Protein AF-A0A953J9C2-F1 (afdb_monomer_lite)

pLDDT: mean 86.69, std 12.25, range [52.47, 97.75]

Sequence (249 aa):
MQAALAVILLLAASAFLSSFLLGVMDSIADHSIVEREAFLAREAESVENWYEANLVSIDGTEEQVLPSVSNRYGAVVLGSKRVACDGEVQAHKYAIVIPGVDGIGTTLDADTGVLTKGKSDQVREVDGCSIEKRRFAESRQRAHHLVLALENYFKGEMLKEQYGTDKNYFIDSGCGGGGKIACTEDSPADVLIATLGVSQSDREDAYGVVMRFDNFSSNVSTSTPPYSARIGFSTPWGTTVWTQATATF

Structure (mmCIF, N/CA/C/O backbone):
data_AF-A0A953J9C2-F1
#
_entry.id   AF-A0A953J9C2-F1
#
loop_
_atom_site.group_PDB
_atom_site.id
_atom_site.type_symbol
_atom_site.label_atom_id
_atom_site.label_alt_id
_atom_site.label_comp_id
_atom_site.label_asym_id
_atom_site.label_entity_id
_atom_site.label_seq_id
_atom_site.pdbx_PDB_ins_code
_atom_site.Cartn_x
_atom_site.Cartn_y
_atom_site.Cartn_z
_atom_site.occupancy
_atom_site.B_iso_or_equiv
_atom_site.auth_seq_id
_atom_site.auth_comp_id
_atom_site.auth_asym_id
_atom_site.auth_atom_id
_atom_site.pdbx_PDB_model_num
ATOM 1 N N . MET A 1 1 ? 22.650 12.141 -81.706 1.00 55.72 1 MET A N 1
ATOM 2 C CA . MET A 1 1 ? 21.340 12.103 -81.011 1.00 55.72 1 MET A CA 1
ATOM 3 C C . MET A 1 1 ? 21.214 10.908 -80.062 1.00 55.72 1 MET A C 1
ATOM 5 O O . MET A 1 1 ? 21.069 11.150 -78.875 1.00 55.72 1 MET A O 1
ATOM 9 N N . GLN A 1 2 ? 21.345 9.652 -80.523 1.00 55.56 2 GLN A N 1
ATOM 10 C CA . GLN A 1 2 ? 21.165 8.437 -79.691 1.00 55.56 2 GLN A CA 1
ATOM 11 C C . GLN A 1 2 ? 21.912 8.439 -78.338 1.00 55.56 2 GLN A C 1
ATOM 13 O O . GLN A 1 2 ? 21.309 8.104 -77.323 1.00 55.56 2 GLN A O 1
ATOM 18 N N . ALA A 1 3 ? 23.178 8.876 -78.291 1.00 57.09 3 ALA A N 1
ATOM 19 C CA . ALA A 1 3 ? 23.962 8.920 -77.049 1.00 57.09 3 ALA A CA 1
ATOM 20 C C . ALA A 1 3 ? 23.324 9.770 -75.928 1.00 57.09 3 ALA A C 1
ATOM 22 O O . ALA A 1 3 ? 23.395 9.391 -74.763 1.00 57.09 3 ALA A O 1
ATOM 23 N N . ALA A 1 4 ? 22.651 10.879 -76.261 1.00 58.19 4 ALA A N 1
ATOM 24 C CA . ALA A 1 4 ? 21.976 11.714 -75.263 1.00 58.19 4 ALA A CA 1
ATOM 25 C C . ALA A 1 4 ? 20.756 11.003 -74.650 1.00 58.19 4 ALA A C 1
ATOM 27 O O . ALA A 1 4 ? 20.521 11.104 -73.449 1.00 58.19 4 ALA A O 1
ATOM 28 N N . LEU A 1 5 ? 20.020 10.228 -75.457 1.00 60.28 5 LEU A N 1
ATOM 29 C CA . LEU A 1 5 ? 18.862 9.459 -74.996 1.00 60.28 5 LEU A CA 1
ATOM 30 C C . LEU A 1 5 ? 19.274 8.369 -73.990 1.00 60.28 5 LEU A C 1
ATOM 32 O O . LEU A 1 5 ? 18.603 8.178 -72.980 1.00 60.28 5 LEU A O 1
ATOM 36 N N . ALA A 1 6 ? 20.406 7.700 -74.237 1.00 65.12 6 ALA A N 1
ATOM 37 C CA . ALA A 1 6 ? 20.950 6.679 -73.342 1.00 65.12 6 ALA A CA 1
ATOM 38 C C . ALA A 1 6 ? 21.366 7.250 -71.972 1.00 65.12 6 ALA A C 1
ATOM 40 O O . ALA A 1 6 ? 21.073 6.644 -70.944 1.00 65.12 6 ALA A O 1
ATOM 41 N N . VAL A 1 7 ? 21.991 8.435 -71.945 1.00 66.94 7 VAL A N 1
ATOM 42 C CA . VAL A 1 7 ? 22.365 9.117 -70.690 1.00 66.94 7 VAL A CA 1
ATOM 43 C C . VAL A 1 7 ? 21.127 9.554 -69.901 1.00 66.94 7 VAL A C 1
ATOM 45 O O . VAL A 1 7 ? 21.082 9.357 -68.689 1.00 66.94 7 VAL A O 1
ATOM 48 N N . ILE A 1 8 ? 20.095 10.080 -70.570 1.00 69.00 8 ILE A N 1
ATOM 49 C CA . ILE A 1 8 ? 18.831 10.468 -69.919 1.00 69.00 8 ILE A CA 1
ATOM 50 C C . ILE A 1 8 ? 18.126 9.245 -69.309 1.00 69.00 8 ILE A C 1
ATOM 52 O O . ILE A 1 8 ? 17.664 9.318 -68.173 1.00 69.00 8 ILE A O 1
ATOM 56 N N . LEU A 1 9 ? 18.094 8.108 -70.015 1.00 66.19 9 LEU A N 1
ATOM 57 C CA . LEU A 1 9 ? 17.537 6.852 -69.493 1.00 66.19 9 LEU A CA 1
ATOM 58 C C . LEU A 1 9 ? 18.311 6.324 -68.274 1.00 66.19 9 LEU A C 1
ATOM 60 O O . LEU A 1 9 ? 17.688 5.902 -67.303 1.00 66.19 9 LEU A O 1
ATOM 64 N N . LEU A 1 10 ? 19.647 6.392 -68.290 1.00 66.56 10 LEU A N 1
ATOM 65 C CA . LEU A 1 10 ? 20.490 6.011 -67.149 1.00 66.56 10 LEU A CA 1
ATOM 66 C C . LEU A 1 10 ? 20.252 6.896 -65.917 1.00 66.56 10 LEU A C 1
ATOM 68 O O . LEU A 1 10 ? 20.136 6.373 -64.810 1.00 66.56 10 LEU A O 1
ATOM 72 N N . LEU A 1 11 ? 20.136 8.214 -66.104 1.00 66.56 11 LEU A N 1
ATOM 73 C CA . LEU A 1 11 ? 19.843 9.158 -65.019 1.00 66.56 11 LEU A CA 1
ATOM 74 C C . LEU A 1 11 ? 18.423 8.975 -64.459 1.00 66.56 11 LEU A C 1
ATOM 76 O O . LEU A 1 11 ? 18.231 9.002 -63.247 1.00 66.56 11 LEU A O 1
ATOM 80 N N . ALA A 1 12 ? 17.427 8.739 -65.317 1.00 65.56 12 ALA A N 1
ATOM 81 C CA . ALA A 1 12 ? 16.063 8.454 -64.873 1.00 65.56 12 ALA A CA 1
ATOM 82 C C . ALA A 1 12 ? 15.979 7.133 -64.084 1.00 65.56 12 ALA A C 1
ATOM 84 O O . ALA A 1 12 ? 15.322 7.074 -63.045 1.00 65.56 12 ALA A O 1
ATOM 85 N N . ALA A 1 13 ? 16.687 6.091 -64.535 1.00 65.94 13 ALA A N 1
ATOM 86 C CA . ALA A 1 13 ? 16.761 4.813 -63.833 1.00 65.94 13 ALA A CA 1
ATOM 87 C C . ALA A 1 13 ? 17.461 4.935 -62.466 1.00 65.94 13 ALA A C 1
ATOM 89 O O . ALA A 1 13 ? 16.975 4.365 -61.489 1.00 65.94 13 ALA A O 1
ATOM 90 N N . SER A 1 14 ? 18.556 5.700 -62.362 1.00 62.50 14 SER A N 1
ATOM 91 C CA . SER A 1 14 ? 19.256 5.908 -61.085 1.00 62.50 14 SER A CA 1
ATOM 92 C C . SER A 1 14 ? 18.455 6.760 -60.097 1.00 62.50 14 SER A C 1
ATOM 94 O O . SER A 1 14 ? 18.466 6.465 -58.900 1.00 62.50 14 SER A O 1
ATOM 96 N N . ALA A 1 15 ? 17.700 7.754 -60.580 1.00 61.69 15 ALA A N 1
ATOM 97 C CA . ALA A 1 15 ? 16.768 8.523 -59.759 1.00 61.69 15 ALA A CA 1
ATOM 98 C C . ALA A 1 15 ? 15.632 7.636 -59.219 1.00 61.69 15 ALA A C 1
ATOM 100 O O . ALA A 1 15 ? 15.373 7.643 -58.018 1.00 61.69 15 ALA A O 1
ATOM 101 N N . PHE A 1 16 ? 15.015 6.809 -60.074 1.00 64.56 16 PHE A N 1
ATOM 102 C CA . PHE A 1 16 ? 13.954 5.889 -59.653 1.00 64.56 16 PHE A CA 1
ATOM 103 C C . PHE A 1 16 ? 14.454 4.851 -58.637 1.00 64.56 16 PHE A C 1
ATOM 105 O O . PHE A 1 16 ? 13.796 4.643 -57.619 1.00 64.56 16 PHE A O 1
ATOM 112 N N . LEU A 1 17 ? 15.636 4.253 -58.853 1.00 63.56 17 LEU A N 1
ATOM 113 C CA . LEU A 1 17 ? 16.242 3.343 -57.871 1.00 63.56 17 LEU A CA 1
ATOM 114 C C . LEU A 1 17 ? 16.503 4.046 -56.534 1.00 63.56 17 LEU A C 1
ATOM 116 O O . LEU A 1 17 ? 16.195 3.482 -55.490 1.00 63.56 17 LEU A O 1
ATOM 120 N N . SER A 1 18 ? 17.040 5.270 -56.562 1.00 58.91 18 SER A N 1
ATOM 121 C CA . SER A 1 18 ? 17.314 6.056 -55.352 1.00 58.91 18 SER A CA 1
ATOM 122 C C . SER A 1 18 ? 16.036 6.329 -54.555 1.00 58.91 18 SER A C 1
ATOM 124 O O . SER A 1 18 ? 15.988 6.041 -53.363 1.00 58.91 18 SER A O 1
ATOM 126 N N . SER A 1 19 ? 14.979 6.827 -55.205 1.00 58.41 19 SER A N 1
ATOM 127 C CA . SER A 1 19 ? 13.696 7.105 -54.544 1.00 58.41 19 SER A CA 1
ATOM 128 C C . SER A 1 19 ? 12.997 5.840 -54.041 1.00 58.41 19 SER A C 1
ATOM 130 O O . SER A 1 19 ? 12.398 5.869 -52.970 1.00 58.41 19 SER A O 1
ATOM 132 N N . PHE A 1 20 ? 13.090 4.726 -54.775 1.00 63.84 20 PHE A N 1
ATOM 133 C CA . PHE A 1 20 ? 12.529 3.444 -54.345 1.00 63.84 20 PHE A CA 1
ATOM 134 C C . PHE A 1 20 ? 13.276 2.870 -53.133 1.00 63.84 20 PHE A C 1
ATOM 136 O O . PHE A 1 20 ? 12.641 2.445 -52.172 1.00 63.84 20 PHE A O 1
ATOM 143 N N . LEU A 1 21 ? 14.614 2.899 -53.142 1.00 59.41 21 LEU A N 1
ATOM 144 C CA . LEU A 1 21 ? 15.428 2.443 -52.012 1.00 59.41 21 LEU A CA 1
ATOM 145 C C . LEU A 1 21 ? 15.198 3.300 -50.763 1.00 59.41 21 LEU A C 1
ATOM 147 O O . LEU A 1 21 ? 15.031 2.733 -49.689 1.00 59.41 21 LEU A O 1
ATOM 151 N N . LEU A 1 22 ? 15.120 4.629 -50.900 1.00 58.19 22 LEU A N 1
ATOM 152 C CA . LEU A 1 22 ? 14.792 5.527 -49.787 1.00 58.19 22 LEU A CA 1
ATOM 153 C C . LEU A 1 22 ? 13.411 5.205 -49.197 1.00 58.19 22 LEU A C 1
ATOM 155 O O . LEU A 1 22 ? 13.325 4.898 -48.015 1.00 58.19 22 LEU A O 1
ATOM 159 N N . GLY A 1 23 ? 12.356 5.147 -50.019 1.00 53.06 23 GLY A N 1
ATOM 160 C CA . GLY A 1 23 ? 11.003 4.844 -49.531 1.00 53.06 23 GLY A CA 1
ATOM 161 C C . GLY A 1 23 ? 10.858 3.454 -48.893 1.00 53.06 23 GLY A C 1
ATOM 162 O O . GLY A 1 23 ? 10.088 3.284 -47.949 1.00 53.06 23 GLY A O 1
ATOM 163 N N . VAL A 1 24 ? 11.620 2.457 -49.361 1.00 58.06 24 VAL A N 1
ATOM 164 C CA . VAL A 1 24 ? 11.684 1.130 -48.724 1.00 58.06 24 VAL A CA 1
ATOM 165 C C . VAL A 1 24 ? 12.462 1.178 -47.404 1.00 58.06 24 VAL A C 1
ATOM 167 O O . VAL A 1 24 ? 12.044 0.539 -46.442 1.00 58.06 24 VAL A O 1
ATOM 170 N N . MET A 1 25 ? 13.558 1.937 -47.321 1.00 58.53 25 MET A N 1
ATOM 171 C CA . MET A 1 25 ? 14.322 2.095 -46.078 1.00 58.53 25 MET A CA 1
ATOM 172 C C . MET A 1 25 ? 13.533 2.855 -45.006 1.00 58.53 25 MET A C 1
ATOM 174 O O . MET A 1 25 ? 13.498 2.391 -43.868 1.00 58.53 25 MET A O 1
ATOM 178 N N . ASP A 1 26 ? 12.841 3.938 -45.369 1.00 56.25 26 ASP A N 1
ATOM 179 C CA . ASP A 1 26 ? 11.956 4.687 -44.468 1.00 56.25 26 ASP A CA 1
ATOM 180 C C . ASP A 1 26 ? 10.822 3.781 -43.950 1.00 56.25 26 ASP A C 1
ATOM 182 O O . ASP A 1 26 ? 10.616 3.657 -42.743 1.00 56.25 26 ASP A O 1
ATOM 186 N N . SER A 1 27 ? 10.162 3.029 -44.843 1.00 56.22 27 SER A N 1
ATOM 187 C CA . SER A 1 27 ? 9.101 2.082 -44.464 1.00 56.22 27 SER A CA 1
ATOM 188 C C . SER A 1 27 ? 9.579 0.947 -43.546 1.00 56.22 27 SER A C 1
ATOM 190 O O . SER A 1 27 ? 8.781 0.436 -42.757 1.00 56.22 27 SER A O 1
ATOM 192 N N . ILE A 1 28 ? 10.840 0.515 -43.652 1.00 61.47 28 ILE A N 1
ATOM 193 C CA . ILE A 1 28 ? 11.431 -0.496 -42.759 1.00 61.47 28 ILE A CA 1
ATOM 194 C C . ILE A 1 28 ? 11.821 0.136 -41.415 1.00 61.47 28 ILE A C 1
ATOM 196 O O . ILE A 1 28 ? 11.622 -0.489 -40.370 1.00 61.47 28 ILE A O 1
ATOM 200 N N . ALA A 1 29 ? 12.332 1.370 -41.421 1.00 62.38 29 ALA A N 1
ATOM 201 C CA . ALA A 1 29 ? 12.661 2.112 -40.209 1.00 62.38 29 ALA A CA 1
ATOM 202 C C . ALA A 1 29 ? 11.412 2.337 -39.341 1.00 62.38 29 ALA A C 1
ATOM 204 O O . ALA A 1 29 ? 11.406 1.906 -38.185 1.00 62.38 29 ALA A O 1
ATOM 205 N N . ASP A 1 30 ? 10.336 2.887 -39.912 1.00 65.38 30 ASP A N 1
ATOM 206 C CA . ASP A 1 30 ? 9.065 3.127 -39.214 1.00 65.38 30 ASP A CA 1
ATOM 207 C C . ASP A 1 30 ? 8.479 1.834 -38.628 1.00 65.38 30 ASP A C 1
ATOM 209 O O . ASP A 1 30 ? 8.151 1.773 -37.440 1.00 65.38 30 ASP A O 1
ATOM 213 N N . HIS A 1 31 ? 8.422 0.754 -39.418 1.00 71.06 31 HIS A N 1
ATOM 214 C CA . HIS A 1 31 ? 7.918 -0.536 -38.937 1.00 71.06 31 HIS A CA 1
ATOM 215 C C . HIS A 1 31 ? 8.775 -1.092 -37.782 1.00 71.06 31 HIS A C 1
ATOM 217 O O . HIS A 1 31 ? 8.237 -1.677 -36.836 1.00 71.06 31 HIS A O 1
ATOM 223 N N . SER A 1 32 ? 10.096 -0.880 -37.810 1.00 78.69 32 SER A N 1
ATOM 224 C CA . SER A 1 32 ? 10.995 -1.301 -36.727 1.00 78.69 32 SER A CA 1
ATOM 225 C C . SER A 1 32 ? 10.827 -0.482 -35.440 1.00 78.69 32 SER A C 1
ATOM 227 O O . SER A 1 32 ? 11.042 -1.017 -34.353 1.00 78.69 32 SER A O 1
ATOM 229 N N . ILE A 1 33 ? 10.412 0.786 -35.540 1.00 83.56 33 ILE A N 1
ATOM 230 C CA . ILE A 1 33 ? 10.101 1.639 -34.384 1.00 83.56 33 ILE A CA 1
ATOM 231 C C . ILE A 1 33 ? 8.787 1.176 -33.749 1.00 83.56 33 ILE A C 1
ATOM 233 O O . ILE A 1 33 ? 8.769 0.859 -32.559 1.00 83.56 33 ILE A O 1
ATOM 237 N N . VAL A 1 34 ? 7.726 1.028 -34.550 1.00 87.31 34 VAL A N 1
ATOM 238 C CA . VAL A 1 34 ? 6.400 0.585 -34.081 1.00 87.31 34 VAL A CA 1
ATOM 239 C C . VAL A 1 34 ? 6.463 -0.795 -33.412 1.00 87.31 34 VAL A C 1
ATOM 241 O O . VAL A 1 34 ? 5.838 -1.005 -32.373 1.00 87.31 34 VAL A O 1
ATOM 244 N N . GLU A 1 35 ? 7.263 -1.735 -33.933 1.00 92.12 35 GLU A N 1
ATOM 245 C CA . GLU A 1 35 ? 7.468 -3.035 -33.277 1.00 92.12 35 GLU A CA 1
ATOM 246 C C . GLU A 1 35 ? 8.112 -2.931 -31.889 1.00 92.12 35 GLU A C 1
ATOM 248 O O . GLU A 1 35 ? 7.767 -3.708 -30.992 1.00 92.12 35 GLU A O 1
ATOM 253 N N . ARG A 1 36 ? 9.070 -2.014 -31.712 1.00 92.12 36 ARG A N 1
ATOM 254 C CA . ARG A 1 36 ? 9.787 -1.821 -30.445 1.00 92.12 36 ARG A CA 1
ATOM 255 C C . ARG A 1 36 ? 8.936 -1.081 -29.418 1.00 92.12 36 ARG A C 1
ATOM 257 O O . ARG A 1 36 ? 8.953 -1.463 -28.253 1.00 92.12 36 ARG A O 1
ATOM 264 N N . GLU A 1 37 ? 8.139 -0.102 -29.837 1.00 92.75 37 GLU A N 1
ATOM 265 C CA . GLU A 1 37 ? 7.165 0.564 -28.962 1.00 92.75 37 GLU A CA 1
ATOM 266 C C . GLU A 1 37 ? 6.061 -0.403 -28.513 1.00 92.75 37 GLU A C 1
ATOM 268 O O . GLU A 1 37 ? 5.785 -0.518 -27.319 1.00 92.75 37 GLU A O 1
ATOM 273 N N . ALA A 1 38 ? 5.495 -1.186 -29.439 1.00 93.62 38 ALA A N 1
ATOM 274 C CA . ALA A 1 38 ? 4.511 -2.218 -29.110 1.00 93.62 38 ALA A CA 1
ATOM 275 C C . ALA A 1 38 ? 5.095 -3.335 -28.225 1.00 93.62 38 ALA A C 1
ATOM 277 O O . ALA A 1 38 ? 4.364 -3.970 -27.468 1.00 93.62 38 ALA A O 1
ATOM 278 N N . PHE A 1 39 ? 6.401 -3.598 -28.318 1.00 95.56 39 PHE A N 1
ATOM 279 C CA . PHE A 1 39 ? 7.120 -4.471 -27.394 1.00 95.56 39 PHE A CA 1
ATOM 280 C C . PHE A 1 39 ? 7.241 -3.841 -26.002 1.00 95.56 39 PHE A C 1
ATOM 282 O O . PHE A 1 39 ? 6.737 -4.426 -25.047 1.00 95.56 39 PHE A O 1
ATOM 289 N N . LEU A 1 40 ? 7.803 -2.632 -25.895 1.00 96.38 40 LEU A N 1
ATOM 290 C CA . LEU A 1 40 ? 7.957 -1.909 -24.628 1.00 96.38 40 LEU A CA 1
ATOM 291 C C . LEU A 1 40 ? 6.629 -1.744 -23.873 1.00 96.38 40 LEU A C 1
ATOM 293 O O . LEU A 1 40 ? 6.617 -1.835 -22.650 1.00 96.38 40 LEU A O 1
ATOM 297 N N . ALA A 1 41 ? 5.513 -1.554 -24.582 1.00 96.00 41 ALA A N 1
ATOM 298 C CA . ALA A 1 41 ? 4.182 -1.486 -23.981 1.00 96.00 41 ALA A CA 1
ATOM 299 C C . ALA A 1 41 ? 3.749 -2.803 -23.301 1.00 96.00 41 ALA A C 1
ATOM 301 O O . ALA A 1 41 ? 3.214 -2.763 -22.197 1.00 96.00 41 ALA A O 1
ATOM 302 N N . ARG A 1 42 ? 4.010 -3.967 -23.919 1.00 95.94 42 ARG A N 1
ATOM 303 C CA . ARG A 1 42 ? 3.668 -5.282 -23.337 1.00 95.94 42 ARG A CA 1
ATOM 304 C C . ARG A 1 42 ? 4.594 -5.676 -22.193 1.00 95.94 42 ARG A C 1
ATOM 306 O O . ARG A 1 42 ? 4.134 -6.231 -21.202 1.00 95.94 42 ARG A O 1
ATOM 313 N N . GLU A 1 43 ? 5.889 -5.392 -22.314 1.00 96.75 43 GLU A N 1
ATOM 314 C CA . GLU A 1 43 ? 6.819 -5.632 -21.207 1.00 96.75 43 GLU A CA 1
ATOM 315 C C . GLU A 1 43 ? 6.464 -4.719 -20.014 1.00 96.75 43 GLU A C 1
ATOM 317 O O . GLU A 1 43 ? 6.519 -5.168 -18.875 1.00 96.75 43 GLU A O 1
ATOM 322 N N . ALA A 1 44 ? 6.005 -3.481 -20.255 1.00 96.00 44 ALA A N 1
ATOM 323 C CA . ALA A 1 44 ? 5.512 -2.582 -19.206 1.00 96.00 44 ALA A CA 1
ATOM 324 C C . ALA A 1 44 ? 4.252 -3.114 -18.514 1.00 96.00 44 ALA A C 1
ATOM 326 O O . ALA A 1 44 ? 4.231 -3.182 -17.291 1.00 96.00 44 ALA A O 1
ATOM 327 N N . GLU A 1 45 ? 3.257 -3.583 -19.270 1.00 95.25 45 GLU A N 1
ATOM 328 C CA . GLU A 1 45 ? 2.085 -4.277 -18.717 1.00 95.25 45 GLU A CA 1
ATOM 329 C C . GLU A 1 45 ? 2.500 -5.512 -17.888 1.00 95.25 45 GLU A C 1
ATOM 331 O O . GLU A 1 45 ? 1.956 -5.756 -16.812 1.00 95.25 45 GLU A O 1
ATOM 336 N N . SER A 1 46 ? 3.511 -6.270 -18.328 1.00 95.06 46 SER A N 1
ATOM 337 C CA . SER A 1 46 ? 4.051 -7.402 -17.562 1.00 95.06 46 SER A CA 1
ATOM 338 C C . SER A 1 46 ? 4.756 -6.969 -16.267 1.00 95.06 46 SER A C 1
ATOM 340 O O . SER A 1 46 ? 4.644 -7.660 -15.254 1.00 95.06 46 SER A O 1
ATOM 342 N N . VAL A 1 47 ? 5.459 -5.831 -16.274 1.00 95.12 47 VAL A N 1
ATOM 343 C CA . VAL A 1 47 ? 6.091 -5.237 -15.083 1.00 95.12 47 VAL A CA 1
ATOM 344 C C . VAL A 1 47 ? 5.042 -4.689 -14.108 1.00 95.12 47 VAL A C 1
ATOM 346 O O . VAL A 1 47 ? 5.161 -4.929 -12.910 1.00 95.12 47 VAL A O 1
ATOM 349 N N . GLU A 1 48 ? 3.992 -4.024 -14.598 1.00 95.19 48 GLU A N 1
ATOM 350 C CA . GLU A 1 48 ? 2.861 -3.537 -13.792 1.00 95.19 48 GLU A CA 1
ATOM 351 C C . GLU A 1 48 ? 2.136 -4.703 -13.095 1.00 95.19 48 GLU A C 1
ATOM 353 O O . GLU A 1 48 ? 1.953 -4.683 -11.876 1.00 95.19 48 GLU A O 1
ATOM 358 N N . ASN A 1 49 ? 1.813 -5.771 -13.834 1.00 93.62 49 ASN A N 1
ATOM 359 C CA . ASN A 1 49 ? 1.196 -6.979 -13.273 1.00 93.62 49 ASN A CA 1
ATOM 360 C C . ASN A 1 49 ? 2.110 -7.702 -12.265 1.00 93.62 49 ASN A C 1
ATOM 362 O O . ASN A 1 49 ? 1.632 -8.180 -11.234 1.00 93.62 49 ASN A O 1
ATOM 366 N N . TRP A 1 50 ? 3.421 -7.773 -12.526 1.00 94.06 50 TRP A N 1
ATOM 367 C CA . TRP A 1 50 ? 4.381 -8.318 -11.562 1.00 94.06 50 TRP A CA 1
ATOM 368 C C . TRP A 1 50 ? 4.451 -7.462 -10.290 1.00 94.06 50 TRP A C 1
ATOM 370 O O . TRP A 1 50 ? 4.474 -8.018 -9.191 1.00 94.06 50 TRP A O 1
ATOM 380 N N . TYR A 1 51 ? 4.425 -6.133 -10.419 1.00 92.88 51 TYR A N 1
ATOM 381 C CA . TYR A 1 51 ? 4.445 -5.212 -9.283 1.00 92.88 51 TYR A CA 1
ATOM 382 C C . TYR A 1 51 ? 3.214 -5.409 -8.389 1.00 92.88 51 TYR A C 1
ATOM 384 O O . TYR A 1 51 ? 3.362 -5.615 -7.186 1.00 92.88 51 TYR A O 1
ATOM 392 N N . GLU A 1 52 ? 2.009 -5.464 -8.975 1.00 91.19 52 GLU A N 1
ATOM 393 C CA . GLU A 1 52 ? 0.764 -5.742 -8.237 1.00 91.19 52 GLU A CA 1
ATOM 394 C C . GLU A 1 52 ? 0.789 -7.085 -7.494 1.00 91.19 52 GLU A C 1
ATOM 396 O O . GLU A 1 52 ? 0.247 -7.186 -6.393 1.00 91.19 52 GLU A O 1
ATOM 401 N N . ALA A 1 53 ? 1.426 -8.106 -8.071 1.00 89.75 53 ALA A N 1
ATOM 402 C CA . ALA A 1 53 ? 1.526 -9.434 -7.470 1.00 89.75 53 ALA A CA 1
ATOM 403 C C . ALA A 1 53 ? 2.556 -9.529 -6.325 1.00 89.75 53 ALA A C 1
ATOM 405 O O . ALA A 1 53 ? 2.499 -10.481 -5.550 1.00 89.75 53 ALA A O 1
ATOM 406 N N . ASN A 1 54 ? 3.488 -8.572 -6.210 1.00 89.62 54 ASN A N 1
ATOM 407 C CA . ASN A 1 54 ? 4.617 -8.627 -5.271 1.00 89.62 54 ASN A CA 1
ATOM 408 C C . ASN A 1 54 ? 4.685 -7.429 -4.297 1.00 89.62 54 ASN A C 1
ATOM 410 O O . ASN A 1 54 ? 5.658 -7.317 -3.557 1.00 89.62 54 ASN A O 1
ATOM 414 N N . LEU A 1 55 ? 3.665 -6.558 -4.244 1.00 87.00 55 LEU A N 1
ATOM 415 C CA . LEU A 1 55 ? 3.645 -5.296 -3.468 1.00 87.00 55 LEU A CA 1
ATOM 416 C C . LEU A 1 55 ? 4.204 -5.374 -2.034 1.00 87.00 55 LEU A C 1
ATOM 418 O O . LEU A 1 55 ? 4.811 -4.412 -1.570 1.00 87.00 55 LEU A O 1
ATOM 422 N N . VAL A 1 56 ? 3.976 -6.494 -1.339 1.00 82.06 56 VAL A N 1
ATOM 423 C CA . VAL A 1 56 ? 4.372 -6.733 0.064 1.00 82.06 56 VAL A CA 1
ATOM 424 C C . VAL A 1 56 ? 5.764 -7.378 0.188 1.00 82.06 56 VAL A C 1
ATOM 426 O O . VAL A 1 56 ? 6.372 -7.324 1.252 1.00 82.06 56 VAL A O 1
ATOM 429 N N . SER A 1 57 ? 6.282 -7.994 -0.879 1.00 83.44 57 SER A N 1
ATOM 430 C CA . SER A 1 57 ? 7.507 -8.808 -0.867 1.00 83.44 57 SER A CA 1
ATOM 431 C C . SER A 1 57 ? 8.697 -8.209 -1.623 1.00 83.44 57 SER A C 1
ATOM 433 O O . SER A 1 57 ? 9.801 -8.723 -1.468 1.00 83.44 57 SER A O 1
ATOM 435 N N . ILE A 1 58 ? 8.515 -7.139 -2.410 1.00 83.19 58 ILE A N 1
ATOM 436 C CA . ILE A 1 58 ? 9.601 -6.484 -3.175 1.00 83.19 58 ILE A CA 1
ATOM 437 C C . ILE A 1 58 ? 10.731 -5.982 -2.260 1.00 83.19 58 ILE A C 1
ATOM 439 O O . ILE A 1 58 ? 11.902 -6.140 -2.593 1.00 83.19 58 ILE A O 1
ATOM 443 N N . ASP A 1 59 ? 10.392 -5.435 -1.091 1.00 75.25 59 ASP A N 1
ATOM 444 C CA . ASP A 1 59 ? 11.349 -4.937 -0.091 1.00 75.25 59 ASP A CA 1
ATOM 445 C C . ASP A 1 59 ? 11.889 -6.043 0.848 1.00 75.25 59 ASP A C 1
ATOM 447 O O . ASP A 1 59 ? 12.590 -5.757 1.817 1.00 75.25 59 ASP A O 1
ATOM 451 N N . GLY A 1 60 ? 11.540 -7.313 0.605 1.00 63.12 60 GLY A N 1
ATOM 452 C CA . GLY A 1 60 ? 11.807 -8.436 1.514 1.00 63.12 60 GLY A CA 1
ATOM 453 C C . GLY A 1 60 ? 13.221 -9.032 1.458 1.00 63.12 60 GLY A C 1
ATOM 454 O O . GLY A 1 60 ? 13.503 -9.972 2.203 1.00 63.12 60 GLY A O 1
ATOM 455 N N . THR A 1 61 ? 14.099 -8.536 0.582 1.00 57.78 61 THR A N 1
ATOM 456 C CA . THR A 1 61 ? 15.449 -9.077 0.341 1.00 57.78 61 THR A CA 1
ATOM 457 C C . THR A 1 61 ? 16.502 -7.973 0.230 1.00 57.78 61 THR A C 1
ATOM 459 O O . THR A 1 61 ? 16.225 -6.891 -0.278 1.00 57.78 61 THR A O 1
ATOM 462 N N . GLU A 1 62 ? 17.739 -8.252 0.666 1.00 52.47 62 GLU A N 1
ATOM 463 C CA . GLU A 1 62 ? 18.869 -7.308 0.537 1.00 52.47 62 GLU A CA 1
ATOM 464 C C . GLU A 1 62 ? 19.256 -7.034 -0.929 1.00 52.47 62 GLU A C 1
ATOM 466 O O . GLU A 1 62 ? 19.783 -5.969 -1.248 1.00 52.47 62 GLU A O 1
ATOM 471 N N . GLU A 1 63 ? 18.976 -7.983 -1.827 1.00 58.66 63 GLU A N 1
ATOM 472 C CA . GLU A 1 63 ? 19.070 -7.797 -3.273 1.00 58.66 63 GLU A CA 1
ATOM 473 C C . GLU A 1 63 ? 17.722 -7.308 -3.824 1.00 58.66 63 GLU A C 1
ATOM 475 O O . GLU A 1 63 ? 16.669 -7.883 -3.537 1.00 58.66 63 GLU A O 1
ATOM 480 N N . GLN A 1 64 ? 17.757 -6.236 -4.619 1.00 65.88 64 GLN A N 1
ATOM 481 C CA . GLN A 1 64 ? 16.577 -5.623 -5.225 1.00 65.88 64 GLN A CA 1
ATOM 482 C C . GLN A 1 64 ? 15.986 -6.557 -6.288 1.00 65.88 64 GLN A C 1
ATOM 484 O O . GLN A 1 64 ? 16.545 -6.698 -7.377 1.00 65.88 64 GLN A O 1
ATOM 489 N N . VAL A 1 65 ? 14.833 -7.169 -6.004 1.00 74.88 65 VAL A N 1
ATOM 490 C CA . VAL A 1 65 ? 14.159 -8.031 -6.983 1.00 74.88 65 VAL A CA 1
ATOM 491 C C . VAL A 1 65 ? 13.659 -7.176 -8.148 1.00 74.88 65 VAL A C 1
ATOM 493 O O . VAL A 1 65 ? 12.756 -6.352 -7.993 1.00 74.88 65 VAL A O 1
ATOM 496 N N . LEU A 1 66 ? 14.248 -7.373 -9.328 1.00 82.75 66 LEU A N 1
ATOM 497 C CA . LEU A 1 66 ? 13.789 -6.757 -10.569 1.00 82.75 66 LEU A CA 1
ATOM 498 C C . LEU A 1 66 ? 12.851 -7.712 -11.329 1.00 82.75 66 LEU A C 1
ATOM 500 O O . LEU A 1 66 ? 13.115 -8.918 -11.388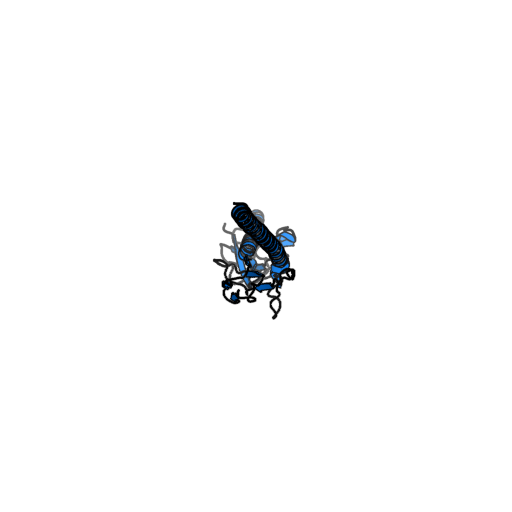 1.00 82.75 66 LEU A O 1
ATOM 504 N N . PRO A 1 67 ? 11.778 -7.198 -11.954 1.00 87.00 67 PRO A N 1
ATOM 505 C CA . PRO A 1 67 ? 10.938 -7.994 -12.837 1.00 87.00 67 PRO A CA 1
ATOM 506 C C . PRO A 1 67 ? 11.737 -8.468 -14.056 1.00 87.00 67 PRO A C 1
ATOM 508 O O . PRO A 1 67 ? 12.532 -7.728 -14.635 1.00 87.00 67 PRO A O 1
ATOM 511 N N . SER A 1 68 ? 11.496 -9.709 -14.476 1.00 87.88 68 SER A N 1
ATOM 512 C CA . SER A 1 68 ? 12.086 -10.249 -15.703 1.00 87.88 68 SER A CA 1
ATOM 513 C C . SER A 1 68 ? 11.330 -9.751 -16.934 1.00 87.88 68 SER A C 1
ATOM 515 O O . SER A 1 68 ? 10.118 -9.934 -17.023 1.00 87.88 68 SER A O 1
ATOM 517 N N . VAL A 1 69 ? 12.059 -9.190 -17.900 1.00 90.38 69 VAL A N 1
ATOM 518 C CA . VAL A 1 69 ? 11.560 -8.852 -19.245 1.00 90.38 69 VAL A CA 1
ATOM 519 C C . VAL A 1 69 ? 12.187 -9.764 -20.295 1.00 90.38 69 VAL A C 1
ATOM 521 O O . VAL A 1 69 ? 13.222 -10.397 -20.072 1.00 90.38 69 VAL A O 1
ATOM 524 N N . SER A 1 70 ? 11.566 -9.836 -21.465 1.00 90.12 70 SER A N 1
ATOM 525 C CA . SER A 1 70 ? 12.106 -10.557 -22.610 1.00 90.12 70 SER A CA 1
ATOM 526 C C . SER A 1 70 ? 13.402 -9.912 -23.117 1.00 90.12 70 SER A C 1
ATOM 528 O O . SER A 1 70 ? 13.429 -8.733 -23.453 1.00 90.12 70 SER A O 1
ATOM 530 N N . ASN A 1 71 ? 14.461 -10.704 -23.311 1.00 88.44 71 ASN A N 1
ATOM 531 C CA . ASN A 1 71 ? 15.732 -10.251 -23.905 1.00 88.44 71 ASN A CA 1
ATOM 532 C C . ASN A 1 71 ? 15.633 -9.955 -25.431 1.00 88.44 71 ASN A C 1
ATOM 534 O O . ASN A 1 71 ? 16.630 -9.938 -26.158 1.00 88.44 71 ASN A O 1
ATOM 538 N N . ARG A 1 72 ? 14.422 -9.749 -25.972 1.00 90.38 72 ARG A N 1
ATOM 539 C CA . ARG A 1 72 ? 14.232 -9.272 -27.349 1.00 90.38 72 ARG A CA 1
ATOM 540 C C . ARG A 1 72 ? 14.767 -7.839 -27.440 1.00 90.38 72 ARG A C 1
ATOM 542 O O . ARG A 1 72 ? 14.574 -7.033 -26.538 1.00 90.38 72 ARG A O 1
ATOM 549 N N . TYR A 1 73 ? 15.476 -7.539 -28.527 1.00 91.69 73 TYR A N 1
ATOM 550 C CA . TYR A 1 73 ? 16.203 -6.274 -28.725 1.00 91.69 73 TYR A CA 1
ATOM 551 C C . TYR A 1 73 ? 17.277 -5.952 -27.662 1.00 91.69 73 TYR A C 1
ATOM 553 O O . TYR A 1 73 ? 17.771 -4.829 -27.647 1.00 91.69 73 TYR A O 1
ATOM 561 N N . GLY A 1 74 ? 17.668 -6.908 -26.806 1.00 92.19 74 GLY A N 1
ATOM 562 C CA . GLY A 1 74 ? 18.623 -6.656 -25.720 1.00 92.19 74 GLY A CA 1
ATOM 563 C C . GLY A 1 74 ? 18.047 -5.816 -24.576 1.00 92.19 74 GLY A C 1
ATOM 564 O O . GLY A 1 74 ? 18.798 -5.089 -23.929 1.00 92.19 74 GLY A O 1
ATOM 565 N N . ALA A 1 75 ? 16.725 -5.848 -24.378 1.00 94.94 75 ALA A N 1
ATOM 566 C CA . ALA A 1 75 ? 16.053 -5.022 -23.383 1.00 94.94 75 ALA A CA 1
ATOM 567 C C . ALA A 1 75 ? 16.452 -5.377 -21.939 1.00 94.94 75 ALA A C 1
ATOM 569 O O . ALA A 1 75 ? 16.619 -6.549 -21.597 1.00 94.94 75 ALA A O 1
ATOM 570 N N . VAL A 1 76 ? 16.548 -4.356 -21.084 1.00 95.00 76 VAL A N 1
ATOM 571 C CA . VAL A 1 76 ? 16.808 -4.494 -19.641 1.00 95.00 76 VAL A CA 1
ATOM 572 C C . VAL A 1 76 ? 15.762 -3.750 -18.814 1.00 95.00 76 VAL A C 1
ATOM 574 O O . VAL A 1 76 ? 15.085 -2.853 -19.321 1.00 95.00 76 VAL A O 1
ATOM 577 N N . VAL A 1 77 ? 15.683 -4.076 -17.523 1.00 95.50 77 VAL A N 1
ATOM 578 C CA . VAL A 1 77 ? 14.972 -3.274 -16.518 1.00 95.50 77 VAL A CA 1
ATOM 579 C C . VAL A 1 77 ? 15.983 -2.543 -15.645 1.00 95.50 77 VAL A C 1
ATOM 581 O O . VAL A 1 77 ? 16.922 -3.148 -15.134 1.00 95.50 77 VAL A O 1
ATOM 584 N N . LEU A 1 78 ? 15.744 -1.253 -15.432 1.00 94.75 78 LEU A N 1
ATOM 585 C CA . LEU A 1 78 ? 16.281 -0.486 -14.312 1.00 94.75 78 LEU A CA 1
ATOM 586 C C . LEU A 1 78 ? 15.156 -0.299 -13.284 1.00 94.75 78 LEU A C 1
ATOM 588 O O . LEU A 1 78 ? 14.000 -0.147 -13.680 1.00 94.75 78 LEU A O 1
ATOM 592 N N . GLY A 1 79 ? 15.465 -0.281 -11.987 1.00 93.50 79 GLY A N 1
ATOM 593 C CA . GLY A 1 79 ? 14.475 -0.062 -10.927 1.00 93.50 79 GLY A CA 1
ATOM 594 C C . GLY A 1 79 ? 15.008 0.826 -9.807 1.00 93.50 79 GLY A C 1
ATOM 595 O O . GLY A 1 79 ? 16.192 0.762 -9.480 1.00 93.50 79 GLY A O 1
ATOM 596 N N . SER A 1 80 ? 14.141 1.620 -9.183 1.00 93.06 80 SER A N 1
ATOM 597 C CA . SER A 1 80 ? 14.463 2.386 -7.974 1.00 93.06 80 SER A CA 1
ATOM 598 C C . SER A 1 80 ? 14.127 1.616 -6.690 1.00 93.06 80 SER A C 1
ATOM 600 O O . SER A 1 80 ? 13.393 0.620 -6.698 1.00 93.06 80 SER A O 1
ATOM 602 N N . LYS A 1 81 ? 14.603 2.127 -5.551 1.00 90.81 81 LYS A N 1
ATOM 603 C CA . LYS A 1 81 ? 13.975 1.899 -4.239 1.00 90.81 81 LYS A CA 1
ATOM 604 C C . LYS A 1 81 ? 12.579 2.542 -4.216 1.00 90.81 81 LYS A C 1
ATOM 606 O O . LYS A 1 81 ? 12.157 3.161 -5.198 1.00 90.81 81 LYS A O 1
ATOM 611 N N . ARG A 1 82 ? 11.864 2.444 -3.095 1.00 90.75 82 ARG A N 1
ATOM 612 C CA . ARG A 1 82 ? 10.641 3.231 -2.904 1.00 90.75 82 ARG A CA 1
ATOM 613 C C . ARG A 1 82 ? 10.950 4.726 -2.900 1.00 90.75 82 ARG A C 1
ATOM 615 O O . ARG A 1 82 ? 11.814 5.186 -2.161 1.00 90.75 82 ARG A O 1
ATOM 622 N N . VAL A 1 83 ? 10.219 5.468 -3.724 1.00 92.81 83 VAL A N 1
ATOM 623 C CA . VAL A 1 83 ? 10.287 6.927 -3.849 1.00 92.81 83 VAL A CA 1
ATOM 624 C C . VAL A 1 83 ? 8.914 7.534 -3.572 1.00 92.81 83 VAL A C 1
ATOM 626 O O . VAL A 1 83 ? 7.883 6.889 -3.775 1.00 92.81 83 VAL A O 1
ATOM 629 N N . ALA A 1 84 ? 8.891 8.772 -3.077 1.00 92.44 84 ALA A N 1
ATOM 630 C CA . ALA A 1 84 ? 7.650 9.445 -2.710 1.00 92.44 84 ALA A CA 1
ATOM 631 C C . ALA A 1 84 ? 6.783 9.758 -3.941 1.00 92.44 84 ALA A C 1
ATOM 633 O O . ALA A 1 84 ? 7.255 10.291 -4.944 1.00 92.44 84 ALA A O 1
ATOM 634 N N . CYS A 1 85 ? 5.491 9.467 -3.829 1.00 87.25 85 CYS A N 1
ATOM 635 C CA . CYS A 1 85 ? 4.518 9.534 -4.914 1.00 87.25 85 CYS A CA 1
ATOM 636 C C . CYS A 1 85 ? 3.646 10.795 -4.886 1.00 87.25 85 CYS A C 1
ATOM 638 O O . CYS A 1 85 ? 2.520 10.745 -5.361 1.00 87.25 85 CYS A O 1
ATOM 640 N N . ASP A 1 86 ? 4.110 11.896 -4.300 1.00 80.44 86 ASP A N 1
ATOM 641 C CA . ASP A 1 86 ? 3.279 12.943 -3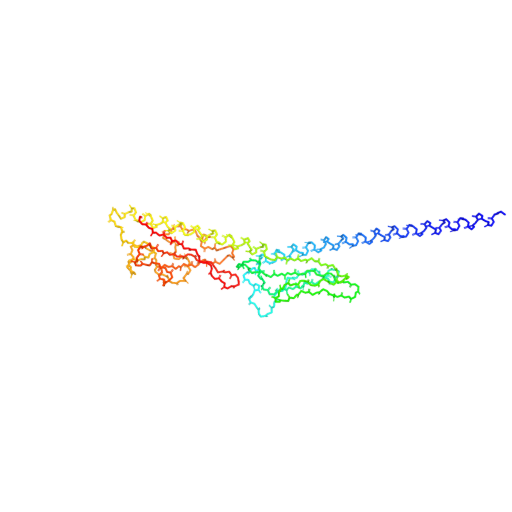.679 1.00 80.44 86 ASP A CA 1
ATOM 642 C C . ASP A 1 86 ? 2.514 12.437 -2.439 1.00 80.44 86 ASP A C 1
ATOM 644 O O . ASP A 1 86 ? 1.748 11.470 -2.490 1.00 80.44 86 ASP A O 1
ATOM 648 N N . GLY A 1 87 ? 2.673 13.142 -1.317 1.00 80.19 87 GLY A N 1
ATOM 649 C CA . GLY A 1 87 ? 2.033 12.794 -0.046 1.00 80.19 87 GLY A CA 1
ATOM 650 C C . GLY A 1 87 ? 2.694 11.608 0.666 1.00 80.19 87 GLY A C 1
ATOM 651 O O . GLY A 1 87 ? 3.909 11.445 0.629 1.00 80.19 87 GLY A O 1
ATOM 652 N N . GLU A 1 88 ? 1.882 10.803 1.351 1.00 84.94 88 GLU A N 1
ATOM 653 C CA . GLU A 1 88 ? 2.323 9.721 2.253 1.00 84.94 88 GLU A CA 1
ATOM 654 C C . GLU A 1 88 ? 2.656 8.399 1.535 1.00 84.94 88 GLU A C 1
ATOM 656 O O . GLU A 1 88 ? 3.129 7.455 2.169 1.00 84.94 88 GLU A O 1
ATOM 661 N N . VAL A 1 89 ? 2.384 8.311 0.229 1.00 93.38 89 VAL A N 1
ATOM 662 C CA . VAL A 1 89 ? 2.511 7.086 -0.575 1.00 93.38 89 VAL A CA 1
ATOM 663 C C . VAL A 1 89 ? 3.926 6.942 -1.138 1.00 93.38 89 VAL A C 1
ATOM 665 O O . VAL A 1 89 ? 4.490 7.921 -1.627 1.00 93.38 89 VAL A O 1
ATOM 668 N N . GLN A 1 90 ? 4.481 5.724 -1.118 1.00 93.81 90 GLN A N 1
ATOM 669 C CA . GLN A 1 90 ? 5.793 5.426 -1.702 1.00 93.81 90 GLN A CA 1
ATOM 670 C C . GLN A 1 90 ? 5.763 4.169 -2.582 1.00 93.81 90 GLN A C 1
ATOM 672 O O . GLN A 1 90 ? 5.308 3.110 -2.146 1.00 93.81 90 GLN A O 1
ATOM 677 N N . ALA A 1 91 ? 6.304 4.267 -3.795 1.00 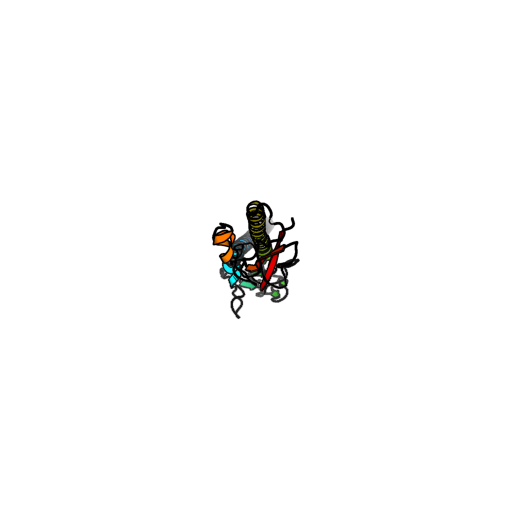94.25 91 ALA A N 1
ATOM 678 C CA . ALA A 1 91 ? 6.329 3.185 -4.780 1.00 94.25 91 ALA A CA 1
ATOM 679 C C . ALA A 1 91 ? 7.713 3.025 -5.403 1.00 94.25 91 ALA A C 1
ATOM 681 O O . ALA A 1 91 ? 8.499 3.971 -5.420 1.00 94.25 91 ALA A O 1
ATOM 682 N N . HIS A 1 92 ? 7.991 1.860 -5.980 1.00 93.88 92 HIS A N 1
ATOM 683 C CA . HIS A 1 92 ? 9.124 1.725 -6.892 1.00 93.88 92 HIS A CA 1
ATOM 684 C C . HIS A 1 92 ? 8.762 2.279 -8.274 1.00 93.88 92 HIS A C 1
ATOM 686 O O . HIS A 1 92 ? 7.615 2.182 -8.726 1.00 93.88 92 HIS A O 1
ATOM 692 N N . LYS A 1 93 ? 9.766 2.813 -8.967 1.00 94.44 93 LYS A N 1
ATOM 693 C CA . LYS A 1 93 ? 9.702 3.124 -10.395 1.00 94.44 93 LYS A CA 1
ATOM 694 C C . LYS A 1 93 ? 10.615 2.178 -11.149 1.00 94.44 93 LYS A C 1
ATOM 696 O O . LYS A 1 93 ? 11.696 1.841 -10.665 1.00 94.44 93 LYS A O 1
ATOM 701 N N . TYR A 1 94 ? 10.193 1.780 -12.341 1.00 95.44 94 TYR A N 1
ATOM 702 C CA . TYR A 1 94 ? 10.985 0.948 -13.238 1.00 95.44 94 TYR A CA 1
ATOM 703 C C . TYR A 1 94 ? 11.082 1.602 -14.610 1.00 95.44 94 TYR A C 1
ATOM 705 O O . TYR A 1 94 ? 10.176 2.312 -15.046 1.00 95.44 94 TYR A O 1
ATOM 713 N N . ALA A 1 95 ? 12.177 1.340 -15.311 1.00 95.81 95 ALA A N 1
ATOM 714 C CA . ALA A 1 95 ? 12.377 1.767 -16.684 1.00 95.81 95 ALA A CA 1
ATOM 715 C C . ALA A 1 95 ? 12.833 0.575 -17.520 1.00 95.81 95 ALA A C 1
ATOM 717 O O . ALA A 1 95 ? 13.876 -0.021 -17.252 1.00 95.81 95 ALA A O 1
ATOM 718 N N . ILE A 1 96 ? 12.044 0.237 -18.536 1.00 97.06 96 ILE A N 1
ATOM 719 C CA . ILE A 1 96 ? 12.375 -0.800 -19.509 1.00 97.06 96 ILE A CA 1
ATOM 720 C C . ILE A 1 96 ? 13.106 -0.114 -20.657 1.00 97.06 96 ILE A C 1
ATOM 722 O O . ILE A 1 96 ? 12.549 0.781 -21.296 1.00 97.06 96 ILE A O 1
ATOM 726 N N . VAL A 1 97 ? 14.356 -0.505 -20.889 1.00 96.94 97 VAL A N 1
ATOM 727 C CA . VAL A 1 97 ? 15.278 0.161 -21.818 1.00 96.94 97 VAL A CA 1
ATOM 728 C C . VAL A 1 97 ? 15.671 -0.808 -22.926 1.00 96.94 97 VAL A C 1
ATOM 730 O O . VAL A 1 97 ? 16.268 -1.846 -22.650 1.00 96.94 97 VAL A O 1
ATOM 733 N N . ILE A 1 98 ? 15.390 -0.450 -24.181 1.00 96.69 98 ILE A N 1
ATOM 734 C CA . ILE A 1 98 ? 16.058 -1.026 -25.354 1.00 96.69 98 ILE A CA 1
ATOM 735 C C . ILE A 1 98 ? 17.313 -0.180 -25.630 1.00 96.69 98 ILE A C 1
ATOM 737 O O . ILE A 1 98 ? 17.164 1.024 -25.880 1.00 96.69 98 ILE A O 1
ATOM 741 N N . PRO A 1 99 ? 18.518 -0.781 -25.630 1.00 95.38 99 PRO A N 1
ATOM 742 C CA . PRO A 1 99 ? 19.762 -0.075 -25.921 1.00 95.38 99 PRO A CA 1
ATOM 743 C C . PRO A 1 99 ? 19.790 0.554 -27.320 1.00 95.38 99 PRO A C 1
ATOM 745 O O . PRO A 1 99 ? 19.323 -0.034 -28.305 1.00 95.38 99 PRO A O 1
ATOM 748 N N . GLY A 1 100 ? 20.410 1.726 -27.416 1.00 90.12 100 GLY A N 1
ATOM 749 C CA . GLY A 1 100 ? 20.840 2.332 -28.667 1.00 90.12 100 GLY A CA 1
ATOM 750 C C . GLY A 1 100 ? 22.031 1.606 -29.303 1.00 90.12 100 GLY A C 1
ATOM 751 O O . GLY A 1 100 ? 22.568 0.628 -28.779 1.00 90.12 100 GLY A O 1
ATOM 752 N N . VAL A 1 101 ? 22.483 2.110 -30.455 1.00 86.06 101 VAL A N 1
ATOM 753 C CA . VAL A 1 101 ? 23.643 1.552 -31.186 1.00 86.06 101 VAL A CA 1
ATOM 754 C C . VAL A 1 101 ? 24.964 1.663 -30.415 1.00 86.06 101 VAL A C 1
ATOM 756 O O . VAL A 1 101 ? 25.892 0.906 -30.685 1.00 86.06 101 VAL A O 1
ATOM 759 N N . ASP A 1 102 ? 25.027 2.577 -29.447 1.00 87.38 102 ASP A N 1
ATOM 760 C CA . ASP A 1 102 ? 26.194 2.864 -28.610 1.00 87.38 102 ASP A CA 1
ATOM 761 C C . ASP A 1 102 ? 26.199 2.052 -27.292 1.00 87.38 102 ASP A C 1
ATOM 763 O O . ASP A 1 102 ? 27.095 2.214 -26.464 1.00 87.38 102 ASP A O 1
ATOM 767 N N . GLY A 1 103 ? 25.198 1.184 -27.086 1.00 89.75 103 GLY A N 1
ATOM 768 C CA . GLY A 1 103 ? 24.893 0.552 -25.800 1.00 89.75 103 GLY A CA 1
ATOM 769 C C . GLY A 1 103 ? 23.872 1.354 -24.984 1.00 89.75 103 GLY A C 1
ATOM 770 O O . GLY A 1 103 ? 23.198 2.234 -25.513 1.00 89.75 103 GLY A O 1
ATOM 771 N N . ILE A 1 104 ? 23.739 1.034 -23.694 1.00 92.56 104 ILE A N 1
ATOM 772 C CA . ILE A 1 104 ? 22.840 1.750 -22.773 1.00 92.56 104 ILE A CA 1
ATOM 773 C C . ILE A 1 104 ? 23.459 3.094 -22.387 1.00 92.56 104 ILE A C 1
ATOM 775 O O . ILE A 1 104 ? 24.528 3.137 -21.779 1.00 92.56 104 ILE A O 1
ATOM 779 N N . GLY A 1 105 ? 22.751 4.182 -22.701 1.00 93.38 105 GLY A N 1
ATOM 780 C CA . GLY A 1 105 ? 23.023 5.520 -22.165 1.00 93.38 105 GLY A CA 1
ATOM 781 C C . GLY A 1 105 ? 22.024 5.963 -21.090 1.00 93.38 105 GLY A C 1
ATOM 782 O O . GLY A 1 105 ? 22.262 6.957 -20.409 1.00 93.38 105 GLY A O 1
ATOM 783 N N . THR A 1 106 ? 20.901 5.256 -20.956 1.00 96.75 106 THR A N 1
ATOM 784 C CA . THR A 1 106 ? 19.832 5.545 -19.998 1.00 96.75 106 THR A CA 1
ATOM 785 C C . THR A 1 106 ? 20.208 5.102 -18.593 1.00 96.75 106 THR A C 1
ATOM 787 O O . THR A 1 106 ? 20.631 3.966 -18.384 1.00 96.75 106 THR A O 1
ATOM 790 N N . THR A 1 107 ? 19.963 5.970 -17.615 1.00 96.81 107 THR A N 1
ATOM 791 C CA . THR A 1 107 ? 20.060 5.647 -16.189 1.00 96.81 107 THR A CA 1
ATOM 792 C C . THR A 1 107 ? 18.753 5.969 -15.474 1.00 96.81 107 THR A C 1
ATOM 794 O O . THR A 1 107 ? 18.029 6.890 -15.853 1.00 96.81 107 THR A O 1
ATOM 797 N N . LEU A 1 108 ? 18.458 5.210 -14.422 1.00 96.00 108 LEU A N 1
ATOM 798 C CA . LEU A 1 108 ? 17.420 5.510 -13.443 1.00 96.00 108 LEU A CA 1
ATOM 799 C C . LEU A 1 108 ? 18.127 5.660 -12.098 1.00 96.00 108 LEU A C 1
ATOM 801 O O . LEU A 1 108 ? 18.819 4.739 -11.667 1.00 96.00 108 LEU A O 1
ATOM 805 N N . ASP A 1 109 ? 18.002 6.823 -11.467 1.00 94.88 109 ASP A N 1
ATOM 806 C CA . ASP A 1 109 ? 18.594 7.051 -10.153 1.00 94.88 109 ASP A CA 1
ATOM 807 C C . ASP A 1 109 ? 17.853 6.228 -9.084 1.00 94.88 109 ASP A C 1
ATOM 809 O O . ASP A 1 109 ? 16.627 6.296 -8.964 1.00 94.88 109 ASP A O 1
ATOM 813 N N . ALA A 1 110 ? 18.594 5.419 -8.324 1.00 90.81 110 ALA A N 1
ATOM 814 C CA . ALA A 1 110 ? 18.005 4.405 -7.453 1.00 90.81 110 ALA A CA 1
ATOM 815 C C . ALA A 1 110 ? 17.339 4.974 -6.186 1.00 90.81 110 ALA A C 1
ATOM 817 O O . ALA A 1 110 ? 16.468 4.311 -5.623 1.00 90.81 110 ALA A O 1
ATOM 818 N N . ASP A 1 111 ? 17.732 6.174 -5.746 1.00 91.12 111 ASP A N 1
ATOM 819 C CA . ASP A 1 111 ? 17.252 6.814 -4.513 1.00 91.12 111 ASP A CA 1
ATOM 820 C C . ASP A 1 111 ? 16.179 7.886 -4.774 1.00 91.12 111 ASP A C 1
ATOM 822 O O . ASP A 1 111 ? 15.341 8.146 -3.913 1.00 91.12 111 ASP A O 1
ATOM 826 N N . THR A 1 112 ? 16.173 8.496 -5.962 1.00 91.88 112 THR A N 1
ATOM 827 C CA . THR A 1 112 ? 15.221 9.553 -6.353 1.00 91.88 112 THR A CA 1
ATOM 828 C C . THR A 1 112 ? 14.224 9.126 -7.430 1.00 91.88 112 THR A C 1
ATOM 830 O O . THR A 1 112 ? 13.211 9.798 -7.620 1.00 91.88 112 THR A O 1
ATOM 833 N N . GLY A 1 113 ? 14.474 8.018 -8.138 1.00 91.56 113 GLY A N 1
ATOM 834 C CA . GLY A 1 113 ? 13.609 7.534 -9.218 1.00 91.56 113 GLY A CA 1
ATOM 835 C C . GLY A 1 113 ? 13.616 8.432 -10.460 1.00 91.56 113 GLY A C 1
ATOM 836 O O . GLY A 1 113 ? 12.689 8.366 -11.266 1.00 91.56 113 GLY A O 1
ATOM 837 N N . VAL A 1 114 ? 14.630 9.292 -10.613 1.00 95.19 114 VAL A N 1
ATOM 838 C CA . VAL A 1 114 ? 14.774 10.193 -11.763 1.00 95.19 114 VAL A CA 1
ATOM 839 C C . VAL A 1 114 ? 15.378 9.438 -12.946 1.00 95.19 114 VAL A C 1
ATOM 841 O O . VAL A 1 114 ? 16.511 8.959 -12.880 1.00 95.19 114 VAL A O 1
ATOM 844 N N . LEU A 1 115 ? 14.633 9.363 -14.051 1.00 96.00 115 LEU A N 1
ATOM 845 C CA . LEU A 1 115 ? 15.123 8.823 -15.316 1.00 96.00 115 LEU A CA 1
ATOM 846 C C . LEU A 1 115 ? 15.949 9.872 -16.076 1.00 96.00 115 LEU A C 1
ATOM 848 O O . LEU A 1 115 ? 15.458 10.955 -16.393 1.00 96.00 115 LEU A O 1
ATOM 852 N N . THR A 1 116 ? 17.171 9.517 -16.468 1.00 97.12 116 THR A N 1
ATOM 853 C CA . THR A 1 116 ? 17.946 10.243 -17.485 1.00 97.12 116 THR A CA 1
ATOM 854 C C . THR A 1 116 ? 18.008 9.393 -18.748 1.00 97.12 116 THR A C 1
ATOM 856 O O . THR A 1 116 ? 18.734 8.404 -18.803 1.00 97.12 116 THR A O 1
ATOM 859 N N . LYS A 1 117 ? 17.230 9.756 -19.774 1.00 95.69 117 LYS A N 1
ATOM 860 C CA . LYS A 1 117 ? 17.139 8.991 -21.026 1.00 95.69 117 LYS A CA 1
ATOM 861 C C . LYS A 1 117 ? 18.386 9.161 -21.910 1.00 95.69 117 LYS A C 1
ATOM 863 O O . LYS A 1 117 ? 18.763 10.279 -22.260 1.00 95.69 117 LYS A O 1
ATOM 868 N N . GLY A 1 118 ? 18.955 8.040 -22.355 1.00 94.75 118 GLY A N 1
ATOM 869 C CA . GLY A 1 118 ? 20.027 7.984 -23.349 1.00 94.75 118 GLY A CA 1
ATOM 870 C C . GLY A 1 118 ? 19.562 8.434 -24.739 1.00 94.75 118 GLY A C 1
ATOM 871 O O . GLY A 1 118 ? 18.446 8.143 -25.169 1.00 94.75 118 GLY A O 1
ATOM 872 N N . LYS A 1 119 ? 20.428 9.153 -25.466 1.00 91.19 119 LYS A N 1
ATOM 873 C CA . LYS A 1 119 ? 20.082 9.837 -26.730 1.00 91.19 119 LYS A CA 1
ATOM 874 C C . LYS A 1 119 ? 19.540 8.902 -27.824 1.00 91.19 119 LYS A C 1
ATOM 876 O O . LYS A 1 119 ? 18.686 9.322 -28.601 1.00 91.19 119 LYS A O 1
ATOM 881 N N . SER A 1 120 ? 20.067 7.683 -27.906 1.00 91.75 120 SER A N 1
ATOM 882 C CA . SER A 1 120 ? 19.733 6.660 -28.908 1.00 91.75 120 SER A CA 1
ATOM 883 C C . SER A 1 120 ? 18.873 5.513 -28.348 1.00 91.75 120 SER A C 1
ATOM 885 O O . SER A 1 120 ? 18.492 4.624 -29.109 1.00 91.75 120 SER A O 1
ATOM 887 N N . ASP A 1 121 ? 18.524 5.549 -27.057 1.00 94.69 121 ASP A N 1
ATOM 888 C CA . ASP A 1 121 ? 17.741 4.506 -26.386 1.00 94.69 121 ASP A CA 1
ATOM 889 C C . ASP A 1 121 ? 16.229 4.679 -26.610 1.00 94.69 121 ASP A C 1
ATOM 891 O O . ASP A 1 121 ? 15.698 5.790 -26.745 1.00 94.69 121 ASP A O 1
ATOM 895 N N . GLN A 1 122 ? 15.495 3.568 -26.554 1.00 95.12 122 GLN A N 1
ATOM 896 C CA . GLN A 1 122 ? 14.038 3.577 -26.418 1.00 95.12 122 GLN A CA 1
ATOM 897 C C . GLN A 1 122 ? 13.671 3.097 -25.017 1.00 95.12 122 GLN A C 1
ATOM 899 O O . GLN A 1 122 ? 14.184 2.086 -24.550 1.00 95.12 122 GLN A O 1
ATOM 904 N N . VAL A 1 123 ? 12.812 3.854 -24.335 1.00 95.62 123 VAL A N 1
ATOM 905 C CA . VAL A 1 123 ? 12.539 3.674 -22.906 1.00 95.62 123 VAL A CA 1
ATOM 906 C C . VAL A 1 123 ? 11.044 3.756 -22.657 1.00 95.62 123 VAL A C 1
ATOM 908 O O . VAL A 1 123 ? 10.379 4.633 -23.213 1.00 95.62 123 VAL A O 1
ATOM 911 N N . ARG A 1 124 ? 10.537 2.876 -21.795 1.00 96.44 124 ARG A N 1
ATOM 912 C CA . ARG A 1 124 ? 9.193 2.952 -21.224 1.00 96.44 124 ARG A CA 1
ATOM 913 C C . ARG A 1 124 ? 9.293 2.911 -19.704 1.00 96.44 124 ARG A C 1
ATOM 915 O O . ARG A 1 124 ? 9.795 1.944 -19.137 1.00 96.44 124 ARG A O 1
ATOM 922 N N . GLU A 1 125 ? 8.818 3.972 -19.066 1.00 94.88 125 GLU A N 1
ATOM 923 C CA . GLU A 1 125 ? 8.665 4.041 -17.614 1.00 94.88 125 GLU A CA 1
ATOM 924 C C . GLU A 1 125 ? 7.424 3.261 -17.163 1.00 94.88 125 GLU A C 1
ATOM 926 O O . GLU A 1 125 ? 6.399 3.244 -17.854 1.00 94.88 125 GLU A O 1
ATOM 931 N N . VAL A 1 126 ? 7.530 2.649 -15.986 1.00 94.44 126 VAL A N 1
ATOM 932 C CA . VAL A 1 126 ? 6.431 2.091 -15.198 1.00 94.44 126 VAL A CA 1
ATOM 933 C C . VAL A 1 126 ? 6.487 2.736 -13.818 1.00 94.44 126 VAL A C 1
ATOM 935 O O . VAL A 1 126 ? 7.471 2.582 -13.092 1.00 94.44 126 VAL A O 1
ATOM 938 N N . ASP A 1 127 ? 5.430 3.465 -13.463 1.00 91.75 127 ASP A N 1
ATOM 939 C CA . ASP A 1 127 ? 5.332 4.181 -12.192 1.00 91.75 127 ASP A CA 1
ATOM 940 C C . ASP A 1 127 ? 4.312 3.506 -11.262 1.00 91.75 127 ASP A C 1
ATOM 942 O O . ASP A 1 127 ? 3.089 3.668 -11.404 1.00 91.75 127 ASP A O 1
ATOM 946 N N . GLY A 1 128 ? 4.830 2.767 -10.273 1.00 93.62 128 GLY A N 1
ATOM 947 C CA . GLY A 1 128 ? 4.029 2.088 -9.257 1.00 93.62 128 GLY A CA 1
ATOM 948 C C . GLY A 1 128 ? 3.182 3.039 -8.405 1.00 93.62 128 GLY A C 1
ATOM 949 O O . GLY A 1 128 ? 2.240 2.592 -7.752 1.00 93.62 128 GLY A O 1
ATOM 950 N N . CYS A 1 129 ? 3.433 4.355 -8.440 1.00 93.25 129 CYS A N 1
ATOM 951 C CA . CYS A 1 129 ? 2.671 5.342 -7.677 1.00 93.25 129 CYS A CA 1
ATOM 952 C C . CYS A 1 129 ? 1.165 5.336 -7.980 1.00 93.25 129 CYS A C 1
ATOM 954 O O . CYS A 1 129 ? 0.370 5.684 -7.108 1.00 93.25 129 CYS A O 1
ATOM 956 N N . SER A 1 130 ? 0.748 4.937 -9.185 1.00 91.19 130 SER A N 1
ATOM 957 C CA . SER A 1 130 ? -0.676 4.787 -9.528 1.00 91.19 130 SER A CA 1
ATOM 958 C C . SER A 1 130 ? -1.330 3.600 -8.799 1.00 91.19 130 SER A C 1
ATOM 960 O O . SER A 1 130 ? -2.431 3.725 -8.254 1.00 91.19 130 SER A O 1
ATOM 962 N N . ILE A 1 131 ? -0.611 2.478 -8.729 1.00 92.00 131 ILE A N 1
ATOM 963 C CA . ILE A 1 131 ? -1.003 1.232 -8.066 1.00 92.00 131 ILE A CA 1
ATOM 964 C C . ILE A 1 131 ? -1.044 1.445 -6.549 1.00 92.00 131 ILE A C 1
ATOM 966 O O . ILE A 1 131 ? -2.076 1.202 -5.923 1.00 92.00 131 ILE A O 1
ATOM 970 N N . GLU A 1 132 ? 0.026 1.984 -5.960 1.00 94.62 132 GLU A N 1
ATOM 971 C CA . GLU A 1 132 ? 0.109 2.226 -4.514 1.00 94.62 132 GLU A CA 1
ATOM 972 C C . GLU A 1 132 ? -0.938 3.246 -4.041 1.00 94.62 132 GLU A C 1
ATOM 974 O O . GLU A 1 132 ? -1.592 3.025 -3.023 1.00 94.62 132 GLU A O 1
ATOM 979 N N . LYS A 1 133 ? -1.195 4.328 -4.800 1.00 94.44 133 LYS A N 1
ATOM 980 C CA . LYS A 1 133 ? -2.277 5.283 -4.476 1.00 94.44 133 LYS A CA 1
ATOM 981 C C . LYS A 1 133 ? -3.650 4.601 -4.452 1.00 94.44 133 LYS A C 1
ATOM 983 O O . LYS A 1 133 ? -4.453 4.896 -3.565 1.00 94.44 133 LYS A O 1
ATOM 988 N N . ARG A 1 134 ? -3.920 3.678 -5.388 1.00 93.75 134 ARG A N 1
ATOM 989 C CA . ARG A 1 134 ? -5.167 2.894 -5.430 1.00 93.75 134 ARG A CA 1
ATOM 990 C C . ARG A 1 134 ? -5.289 1.974 -4.214 1.00 93.75 134 ARG A C 1
ATOM 992 O O . ARG A 1 134 ? -6.316 2.009 -3.539 1.00 93.75 134 ARG A O 1
ATOM 999 N N . ARG A 1 135 ? -4.239 1.209 -3.904 1.00 94.44 135 ARG A N 1
ATOM 1000 C CA . ARG A 1 135 ? -4.203 0.274 -2.766 1.00 94.44 135 ARG A CA 1
ATOM 1001 C C . ARG A 1 135 ? -4.320 1.010 -1.429 1.00 94.44 135 ARG A C 1
ATOM 1003 O O . ARG A 1 135 ? -5.177 0.670 -0.624 1.00 94.44 135 ARG A O 1
ATOM 1010 N N . PHE A 1 136 ? -3.566 2.088 -1.227 1.00 95.38 136 PHE A N 1
ATOM 1011 C CA . PHE A 1 136 ? -3.640 2.932 -0.030 1.00 95.38 136 PHE A CA 1
ATOM 1012 C C . PHE A 1 136 ? -5.043 3.517 0.201 1.00 95.38 136 PHE A C 1
ATOM 1014 O O . PHE A 1 136 ? -5.551 3.499 1.325 1.00 95.38 136 PHE A O 1
ATOM 1021 N N . ALA A 1 137 ? -5.696 4.017 -0.855 1.00 95.62 137 ALA A N 1
ATOM 1022 C CA . ALA A 1 137 ? -7.057 4.542 -0.764 1.00 95.62 137 ALA A CA 1
ATOM 1023 C C . ALA A 1 137 ? -8.077 3.451 -0.391 1.00 95.62 137 ALA A C 1
ATOM 1025 O O . ALA A 1 137 ? -8.945 3.690 0.451 1.00 95.62 137 ALA A O 1
ATOM 1026 N N . GLU A 1 138 ? -7.942 2.256 -0.970 1.00 95.88 138 GLU A N 1
ATOM 1027 C CA . GLU A 1 138 ? -8.784 1.097 -0.671 1.00 95.88 138 GLU A CA 1
ATOM 1028 C C . GLU A 1 138 ? -8.568 0.588 0.768 1.00 95.88 138 GLU A C 1
ATOM 1030 O O . GLU A 1 138 ? -9.542 0.431 1.504 1.00 95.88 138 GLU A O 1
ATOM 1035 N N . SER A 1 139 ? -7.319 0.429 1.227 1.00 96.31 139 SER A N 1
ATOM 1036 C CA . SER A 1 139 ? -6.993 0.070 2.619 1.00 96.31 139 SER A CA 1
ATOM 1037 C C . SER A 1 139 ? -7.603 1.053 3.621 1.00 96.31 139 SER A C 1
ATOM 1039 O O . SER A 1 139 ? -8.222 0.639 4.601 1.00 96.31 139 SER A O 1
ATOM 1041 N N . ARG A 1 140 ? -7.520 2.363 3.345 1.00 96.06 140 ARG A N 1
ATOM 1042 C CA . ARG A 1 140 ? -8.140 3.397 4.186 1.00 96.06 140 ARG A CA 1
ATOM 1043 C C . ARG A 1 140 ? -9.670 3.314 4.189 1.00 96.06 140 ARG A C 1
ATOM 1045 O O . ARG A 1 140 ? -10.282 3.557 5.226 1.00 96.06 140 ARG A O 1
ATOM 1052 N N . GLN A 1 141 ? -10.297 2.944 3.070 1.00 96.31 141 GLN A N 1
ATOM 1053 C CA . GLN A 1 141 ? -11.742 2.701 3.029 1.00 96.31 141 GLN A CA 1
ATOM 1054 C C . GLN A 1 141 ? -12.135 1.472 3.866 1.00 96.31 141 GLN A C 1
ATOM 1056 O O . GLN A 1 141 ? -13.083 1.557 4.647 1.00 96.31 141 GLN A O 1
ATOM 1061 N N . ARG A 1 142 ? -11.396 0.358 3.766 1.00 95.69 142 ARG A N 1
ATOM 1062 C CA . ARG A 1 142 ? -11.641 -0.851 4.577 1.00 95.69 142 ARG A CA 1
ATOM 1063 C C . ARG A 1 142 ? -11.478 -0.571 6.077 1.00 95.69 142 ARG A C 1
ATOM 1065 O O . ARG A 1 142 ? -12.365 -0.910 6.860 1.00 95.69 142 ARG A O 1
ATOM 1072 N N . ALA A 1 143 ? -10.424 0.149 6.467 1.00 96.56 143 ALA A N 1
ATOM 1073 C CA . ALA A 1 143 ? -10.221 0.593 7.848 1.00 96.56 143 ALA A CA 1
ATOM 1074 C C . ALA A 1 143 ? -11.380 1.474 8.357 1.00 96.56 143 ALA A C 1
ATOM 1076 O O . ALA A 1 143 ? -11.847 1.304 9.484 1.00 96.56 143 ALA A O 1
ATOM 1077 N N . HIS A 1 144 ? -11.901 2.372 7.512 1.00 95.88 144 HIS A N 1
ATOM 1078 C CA . HIS A 1 144 ? -13.071 3.185 7.844 1.00 95.88 144 HIS A CA 1
ATOM 1079 C C . HIS A 1 144 ? -14.360 2.352 7.983 1.00 95.88 144 HIS A C 1
ATOM 1081 O O . HIS A 1 144 ? -15.154 2.616 8.884 1.00 95.88 144 HIS A O 1
ATOM 1087 N N . HIS A 1 145 ? -14.563 1.312 7.165 1.00 93.75 145 HIS A N 1
ATOM 1088 C CA . HIS A 1 145 ? -15.704 0.399 7.322 1.00 93.75 145 HIS A CA 1
ATOM 1089 C C . HIS A 1 145 ? -15.672 -0.337 8.678 1.00 93.75 145 HIS A C 1
ATOM 1091 O O . HIS A 1 145 ? -16.705 -0.411 9.346 1.00 93.75 145 HIS A O 1
ATOM 1097 N N . LEU A 1 146 ? -14.503 -0.811 9.134 1.00 94.69 146 LEU A N 1
ATOM 1098 C CA . LEU A 1 146 ? -14.360 -1.400 10.476 1.00 94.69 146 LEU A CA 1
ATOM 1099 C C . LEU A 1 146 ? -14.588 -0.378 11.601 1.00 94.69 146 LEU A C 1
ATOM 1101 O O . LEU A 1 146 ? -15.207 -0.708 12.611 1.00 94.69 146 LEU A O 1
ATOM 1105 N N . VAL A 1 147 ? -14.152 0.872 11.420 1.00 95.50 147 VAL A N 1
ATOM 1106 C CA . VAL A 1 147 ? -14.459 1.978 12.344 1.00 95.50 147 VAL A CA 1
ATOM 1107 C C . VAL A 1 147 ? -15.970 2.213 12.460 1.00 95.50 147 VAL A C 1
ATOM 1109 O O . VAL A 1 147 ? -16.491 2.291 13.571 1.00 95.50 147 VAL A O 1
ATOM 1112 N N . LEU A 1 148 ? -16.704 2.235 11.343 1.00 93.88 148 LEU A N 1
ATOM 1113 C CA . LEU A 1 148 ? -18.167 2.349 11.365 1.00 93.88 148 LEU A CA 1
ATOM 1114 C C . LEU A 1 148 ? -18.834 1.128 12.024 1.00 93.88 148 LEU A C 1
ATOM 1116 O O . LEU A 1 148 ? -19.820 1.288 12.745 1.00 93.88 148 LEU A O 1
ATOM 1120 N N . ALA A 1 149 ? -18.297 -0.082 11.832 1.00 93.50 149 ALA A N 1
ATOM 1121 C CA . ALA A 1 149 ? -18.778 -1.285 12.514 1.00 93.50 149 ALA A CA 1
ATOM 1122 C C . ALA A 1 149 ? -18.572 -1.208 14.040 1.00 93.50 149 ALA A C 1
ATOM 1124 O O . ALA A 1 149 ? -19.502 -1.500 14.793 1.00 93.50 149 ALA A O 1
ATOM 1125 N N . LEU A 1 150 ? -17.402 -0.742 14.497 1.00 95.00 150 LEU A N 1
ATOM 1126 C CA . LEU A 1 150 ? -17.105 -0.484 15.911 1.00 95.00 150 LEU A CA 1
ATOM 1127 C C . LEU A 1 150 ? -18.078 0.532 16.521 1.00 95.00 150 LEU A C 1
ATOM 1129 O O . LEU A 1 150 ? -18.660 0.270 17.573 1.00 95.00 150 LEU A O 1
ATOM 1133 N N . GLU A 1 151 ? -18.290 1.678 15.869 1.00 94.56 151 GLU A N 1
ATOM 1134 C CA . GLU A 1 151 ? -19.209 2.701 16.376 1.00 94.56 151 GLU A CA 1
ATOM 1135 C C . GLU A 1 151 ? -20.667 2.224 16.411 1.00 94.56 151 GLU A C 1
ATOM 1137 O O . GLU A 1 151 ? -21.401 2.551 17.343 1.00 94.56 151 GLU A O 1
ATOM 1142 N N . ASN A 1 152 ? -21.101 1.445 15.418 1.00 92.56 152 ASN A N 1
ATOM 1143 C CA . ASN A 1 152 ? -22.443 0.863 15.395 1.00 92.56 152 ASN A CA 1
ATOM 1144 C C . ASN A 1 152 ? -22.624 -0.205 16.482 1.00 92.56 152 ASN A C 1
ATOM 1146 O O . ASN A 1 152 ? -23.687 -0.265 17.100 1.00 92.56 152 ASN A O 1
ATOM 1150 N N . TYR A 1 153 ? -21.590 -0.996 16.777 1.00 92.81 153 TYR A N 1
ATOM 1151 C CA . TYR A 1 153 ? -21.582 -1.907 17.921 1.00 92.81 153 TYR A CA 1
ATOM 1152 C C . TYR A 1 153 ? -21.638 -1.143 19.258 1.00 92.81 153 TYR A C 1
ATOM 1154 O O . TYR A 1 153 ? -22.467 -1.487 20.098 1.00 92.81 153 TYR A O 1
ATOM 1162 N N . PHE A 1 154 ? -20.870 -0.056 19.431 1.00 93.00 154 PHE A N 1
ATOM 1163 C CA . PHE A 1 154 ? -20.942 0.794 20.631 1.00 93.00 154 PHE A CA 1
ATOM 1164 C C . PHE A 1 154 ? -22.365 1.333 20.843 1.00 93.00 154 PHE A C 1
ATOM 1166 O O . PHE A 1 154 ? -22.949 1.156 21.912 1.00 93.00 154 PHE A O 1
ATOM 1173 N N . LYS A 1 155 ? -22.955 1.935 19.799 1.00 91.25 155 LYS A N 1
ATOM 1174 C CA . LYS A 1 155 ? -24.344 2.433 19.803 1.00 91.25 155 LYS A CA 1
ATOM 1175 C C . LYS A 1 155 ? -25.335 1.294 20.107 1.00 91.25 155 LYS A C 1
ATOM 1177 O O . LYS A 1 155 ? -26.298 1.490 20.844 1.00 91.25 155 LYS A O 1
ATOM 1182 N N . GLY A 1 156 ? -25.074 0.092 19.592 1.00 90.75 156 GLY A N 1
ATOM 1183 C CA . GLY A 1 156 ? -25.878 -1.110 19.810 1.00 90.75 156 GLY A CA 1
ATOM 1184 C C . GLY A 1 156 ? -25.837 -1.667 21.238 1.00 90.75 156 GLY A C 1
ATOM 1185 O O . GLY A 1 156 ? -26.871 -2.121 21.719 1.00 90.75 156 GLY A O 1
ATOM 1186 N N . GLU A 1 157 ? -24.695 -1.634 21.930 1.00 90.50 157 GLU A N 1
ATOM 1187 C CA . GLU A 1 157 ? -24.612 -2.014 23.351 1.00 90.50 157 GLU A CA 1
ATOM 1188 C C . GLU A 1 157 ? -25.210 -0.924 24.256 1.00 90.50 157 GLU A C 1
ATOM 1190 O O . GLU A 1 157 ? -25.993 -1.239 25.152 1.00 90.50 157 GLU A O 1
ATOM 1195 N N . MET A 1 158 ? -24.955 0.356 23.957 1.00 88.38 158 MET A N 1
ATOM 1196 C CA . MET A 1 158 ? -25.539 1.496 24.678 1.00 88.38 158 MET A CA 1
ATOM 1197 C C . MET A 1 158 ? -27.078 1.488 24.651 1.00 88.38 158 MET A C 1
ATOM 1199 O O . MET A 1 158 ? -27.713 1.793 25.653 1.00 88.38 158 MET A O 1
ATOM 1203 N N . LEU A 1 159 ? -27.698 1.075 23.537 1.00 87.38 159 LEU A N 1
ATOM 1204 C CA . LEU A 1 159 ? -29.157 0.917 23.435 1.00 87.38 159 LEU A CA 1
ATOM 1205 C C . LEU A 1 159 ? -29.717 -0.305 24.195 1.00 87.38 159 LEU A C 1
ATOM 1207 O O . LEU A 1 159 ? -30.927 -0.377 24.410 1.00 87.38 159 LEU A O 1
ATOM 1211 N N . LYS A 1 160 ? -28.874 -1.269 24.594 1.00 86.38 160 LYS A N 1
ATOM 1212 C CA . LYS A 1 160 ? -29.275 -2.432 25.413 1.00 86.38 160 LYS A CA 1
ATOM 1213 C C . LYS A 1 160 ? -29.198 -2.112 26.905 1.00 86.38 160 LYS A C 1
ATOM 1215 O O . LYS A 1 160 ? -30.071 -2.529 27.664 1.00 86.38 160 LYS A O 1
ATOM 1220 N N . GLU A 1 161 ? -28.192 -1.348 27.329 1.00 79.62 161 GLU A N 1
ATOM 12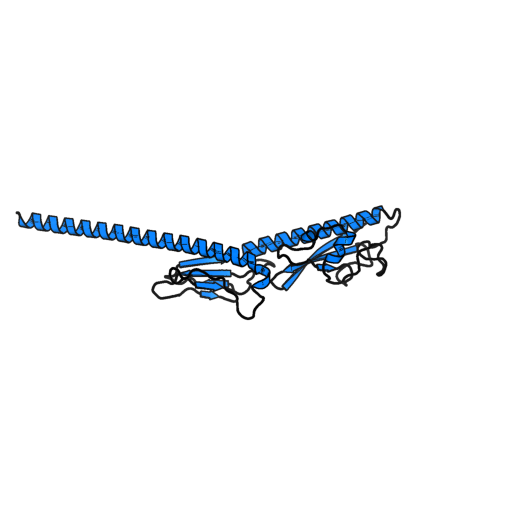21 C CA . GLU A 1 161 ? -28.104 -0.816 28.691 1.00 79.62 161 GLU A CA 1
ATOM 1222 C C . GLU A 1 161 ? -29.036 0.392 28.879 1.00 79.62 161 GLU A C 1
ATOM 1224 O O . GLU A 1 161 ? -28.606 1.541 28.833 1.00 79.62 161 GLU A O 1
ATOM 1229 N N . GLN A 1 162 ? -30.321 0.118 29.142 1.00 59.47 162 GLN A N 1
ATOM 1230 C CA . GLN A 1 162 ? -31.425 1.098 29.180 1.00 59.47 162 GLN A CA 1
ATOM 1231 C C . GLN A 1 162 ? -31.179 2.423 29.937 1.00 59.47 162 GLN A C 1
ATOM 1233 O O . GLN A 1 162 ? -31.895 3.383 29.664 1.00 59.47 162 GLN A O 1
ATOM 1238 N N . TYR A 1 163 ? -30.218 2.489 30.868 1.00 53.03 163 TYR A N 1
ATOM 1239 C CA . TYR A 1 163 ? -29.874 3.694 31.641 1.00 53.03 163 TYR A CA 1
ATOM 1240 C C . TYR A 1 163 ? -28.353 3.864 31.892 1.00 53.03 163 TYR A C 1
ATOM 1242 O O . TYR A 1 163 ? -27.962 4.481 32.880 1.00 53.03 163 TYR A O 1
ATOM 1250 N N . GLY A 1 164 ? -27.483 3.293 31.044 1.00 57.16 164 GLY A N 1
ATOM 1251 C CA . GLY A 1 164 ? -26.023 3.253 31.251 1.00 57.16 164 GLY A CA 1
ATOM 1252 C C . GLY A 1 164 ? -25.217 4.229 30.382 1.00 57.16 164 GLY A C 1
ATOM 1253 O O . GLY A 1 164 ? -24.609 3.805 29.399 1.00 57.16 164 GLY A O 1
ATOM 1254 N N . THR A 1 165 ? -25.173 5.516 30.752 1.00 63.12 165 THR A N 1
ATOM 1255 C CA . THR A 1 165 ? -24.553 6.601 29.955 1.00 63.12 165 THR A CA 1
ATOM 1256 C C . THR A 1 165 ? -23.064 6.862 30.202 1.00 63.12 165 THR A C 1
ATOM 1258 O O . THR A 1 165 ? -22.542 7.795 29.621 1.00 63.12 165 THR A O 1
ATOM 1261 N N . ASP A 1 166 ? -22.362 6.084 31.031 1.00 75.88 166 ASP A N 1
ATOM 1262 C CA . ASP A 1 166 ? -20.959 6.357 31.416 1.00 75.88 166 ASP A CA 1
ATOM 1263 C C . ASP A 1 166 ? -20.054 5.117 31.264 1.00 75.88 166 ASP A C 1
ATOM 1265 O O . ASP A 1 166 ? -19.213 4.816 32.112 1.00 75.88 166 ASP A O 1
ATOM 1269 N N . LYS A 1 167 ? -20.267 4.338 30.195 1.00 88.19 167 LYS A N 1
ATOM 1270 C CA . LYS A 1 167 ? -19.523 3.099 29.911 1.00 88.19 167 LYS A CA 1
ATOM 1271 C C . LYS A 1 167 ? -18.837 3.134 28.555 1.00 88.19 167 LYS A C 1
ATOM 1273 O O . LYS A 1 167 ? -19.452 3.452 27.540 1.00 88.19 167 LYS A O 1
ATOM 1278 N N . ASN A 1 168 ? -17.578 2.704 28.532 1.00 91.69 168 ASN A N 1
ATOM 1279 C CA . ASN A 1 168 ? -16.850 2.476 27.294 1.00 91.69 168 ASN A CA 1
ATOM 1280 C C . ASN A 1 168 ? -17.128 1.063 26.757 1.00 91.69 168 ASN A C 1
ATOM 1282 O O . ASN A 1 168 ? -16.587 0.083 27.271 1.00 91.69 168 ASN A O 1
ATOM 1286 N N . TYR A 1 169 ? -17.950 0.945 25.714 1.00 93.56 169 TYR A N 1
ATOM 1287 C CA . TYR A 1 169 ? -18.235 -0.345 25.079 1.00 93.56 169 TYR A CA 1
ATOM 1288 C C . TYR A 1 169 ? -17.133 -0.822 24.112 1.00 93.56 169 TYR A C 1
ATOM 1290 O O . TYR A 1 169 ? -17.174 -1.981 23.701 1.00 93.56 169 TYR A O 1
ATOM 1298 N N . PHE A 1 170 ? -16.126 0.002 23.777 1.00 94.56 170 PHE A N 1
ATOM 1299 C CA . PHE A 1 170 ? -14.991 -0.421 22.938 1.00 94.56 170 PHE A CA 1
ATOM 1300 C C . PHE A 1 170 ? -13.996 -1.348 23.658 1.00 94.56 170 PHE A C 1
ATOM 1302 O O . PHE A 1 170 ? -13.186 -1.979 22.982 1.00 94.56 170 PHE A O 1
ATOM 1309 N N . ILE A 1 171 ? -14.051 -1.445 24.991 1.00 93.00 171 ILE A N 1
ATOM 1310 C CA . ILE A 1 171 ? -13.197 -2.304 25.831 1.00 93.00 171 ILE A CA 1
ATOM 1311 C C . ILE A 1 171 ? -14.031 -3.213 26.736 1.00 93.00 171 ILE A C 1
ATOM 1313 O O . ILE A 1 171 ? -15.161 -2.884 27.101 1.00 93.00 171 ILE A O 1
ATOM 1317 N N . ASP A 1 172 ? -13.455 -4.352 27.114 1.00 92.19 172 ASP A N 1
ATOM 1318 C CA . ASP A 1 172 ? -14.058 -5.301 28.045 1.00 92.19 172 ASP A CA 1
ATOM 1319 C C . ASP A 1 172 ? -14.119 -4.772 29.491 1.00 92.19 172 ASP A C 1
ATOM 1321 O O . ASP A 1 172 ? -13.275 -3.994 29.953 1.00 92.19 172 ASP A O 1
ATOM 1325 N N . SER A 1 173 ? -15.114 -5.264 30.229 1.00 88.38 173 SER A N 1
ATOM 1326 C CA . SER A 1 173 ? -15.269 -5.111 31.679 1.00 88.38 173 SER A CA 1
ATOM 1327 C C . SER A 1 173 ? -13.988 -5.327 32.503 1.00 88.38 173 SER A C 1
ATOM 1329 O O . SER A 1 173 ? -13.742 -4.579 33.450 1.00 88.38 173 SER A O 1
ATOM 1331 N N . GLY A 1 174 ? -13.132 -6.284 32.123 1.00 86.50 174 GLY A N 1
ATOM 1332 C CA . GLY A 1 174 ? -11.870 -6.593 32.805 1.00 86.50 174 GLY A CA 1
ATOM 1333 C C . GLY A 1 174 ? -10.849 -5.450 32.814 1.00 86.50 174 GLY A C 1
ATOM 1334 O O . GLY A 1 174 ? -9.910 -5.484 33.606 1.00 86.50 174 GLY A O 1
ATOM 1335 N N . CYS A 1 175 ? -11.052 -4.424 31.983 1.00 89.12 175 CYS A N 1
ATOM 1336 C CA . CYS A 1 175 ? -10.190 -3.246 31.869 1.00 89.12 175 CYS A CA 1
ATOM 1337 C C . CYS A 1 175 ? -10.919 -1.938 32.226 1.00 89.12 175 CYS A C 1
ATOM 1339 O O . CYS A 1 175 ? -10.476 -0.857 31.844 1.00 89.12 175 CYS A O 1
ATOM 1341 N N . GLY A 1 176 ? -12.051 -2.029 32.937 1.00 86.69 176 GLY A N 1
ATOM 1342 C CA . GLY A 1 176 ? -12.900 -0.883 33.285 1.00 86.69 176 GLY A CA 1
ATOM 1343 C C . GLY A 1 176 ? -13.925 -0.498 32.213 1.00 86.69 176 GLY A C 1
ATOM 1344 O O . GLY A 1 176 ? -14.539 0.562 32.314 1.00 86.69 176 GLY A O 1
ATOM 1345 N N . GLY A 1 177 ? -14.114 -1.334 31.188 1.00 89.00 177 GLY A N 1
ATOM 1346 C CA . GLY A 1 177 ? -15.110 -1.132 30.141 1.00 89.00 177 GLY A CA 1
ATOM 1347 C C . GLY A 1 177 ? -16.528 -1.581 30.505 1.00 89.00 177 GLY A C 1
ATOM 1348 O O . GLY A 1 177 ? -16.816 -2.038 31.611 1.00 89.00 177 GLY A O 1
ATOM 1349 N N . GLY A 1 178 ? -17.422 -1.479 29.523 1.00 88.69 178 GLY A N 1
ATOM 1350 C CA . GLY A 1 178 ? -18.753 -2.100 29.527 1.00 88.69 178 GLY A CA 1
ATOM 1351 C C . GLY A 1 178 ? -18.991 -3.052 28.350 1.00 88.69 178 GLY A C 1
ATOM 1352 O O . GLY A 1 178 ? -20.071 -3.623 28.238 1.00 88.69 178 GLY A O 1
ATOM 1353 N N . GLY A 1 179 ? -18.018 -3.192 27.446 1.00 89.62 179 GLY A N 1
ATOM 1354 C CA . GLY A 1 179 ? -18.120 -4.007 26.241 1.00 89.62 179 GLY A CA 1
ATOM 1355 C C . GLY A 1 179 ? -17.660 -5.452 26.424 1.00 89.62 179 GLY A C 1
ATOM 1356 O O . GLY A 1 179 ? -17.473 -5.934 27.538 1.00 89.62 179 GLY A O 1
ATOM 1357 N N . LYS A 1 180 ? -17.470 -6.123 25.281 1.00 90.81 180 LYS A N 1
ATOM 1358 C CA . LYS A 1 180 ? -16.986 -7.511 25.150 1.00 90.81 180 LYS A CA 1
ATOM 1359 C C . LYS A 1 180 ? -15.761 -7.638 24.232 1.00 90.81 180 LYS A C 1
ATOM 1361 O O . LYS A 1 180 ? -15.393 -8.739 23.829 1.00 90.81 180 LYS A O 1
ATOM 1366 N N . ILE A 1 181 ? -15.186 -6.514 23.797 1.00 93.38 181 ILE A N 1
ATOM 1367 C CA . ILE A 1 181 ? -13.994 -6.510 22.943 1.00 93.38 181 ILE A CA 1
ATOM 1368 C C . ILE A 1 181 ? -12.772 -6.564 23.856 1.00 93.38 181 ILE A C 1
ATOM 1370 O O . ILE A 1 181 ? -12.588 -5.677 24.690 1.00 93.38 181 ILE A O 1
ATOM 1374 N N . ALA A 1 182 ? -11.941 -7.593 23.686 1.00 93.00 182 ALA A N 1
ATOM 1375 C CA . ALA A 1 182 ? -10.711 -7.755 24.450 1.00 93.00 182 ALA A CA 1
ATOM 1376 C C . ALA A 1 182 ? -9.832 -6.493 24.381 1.00 93.00 182 ALA A C 1
ATOM 1378 O O . ALA A 1 182 ? -9.783 -5.796 23.365 1.00 93.00 182 ALA A O 1
ATOM 1379 N N . CYS A 1 183 ? -9.149 -6.195 25.480 1.00 92.88 183 CYS A N 1
ATOM 1380 C CA . CYS A 1 183 ? -8.296 -5.020 25.598 1.00 92.88 183 CYS A CA 1
ATOM 1381 C C . CYS A 1 183 ? -6.981 -5.284 24.865 1.00 92.88 183 CYS A C 1
ATOM 1383 O O . CYS A 1 183 ? -6.321 -6.295 25.107 1.00 92.88 183 CYS A O 1
ATOM 1385 N N . THR A 1 184 ? -6.631 -4.392 23.950 1.00 94.50 184 THR A N 1
ATOM 1386 C CA . THR A 1 184 ? -5.555 -4.574 22.982 1.00 94.50 184 THR A CA 1
ATOM 1387 C C . THR A 1 184 ? -4.798 -3.278 22.769 1.00 94.50 184 THR A C 1
ATOM 1389 O O . THR A 1 184 ? -5.389 -2.212 22.590 1.00 94.50 184 THR A O 1
ATOM 1392 N N . GLU A 1 185 ? -3.479 -3.405 22.735 1.00 95.44 185 GLU A N 1
ATOM 1393 C CA . GLU A 1 185 ? -2.567 -2.395 22.220 1.00 95.44 185 GLU A CA 1
ATOM 1394 C C . GLU A 1 185 ? -1.987 -2.957 20.917 1.00 95.44 185 GLU A C 1
ATOM 1396 O O . GLU A 1 185 ? -1.473 -4.076 20.905 1.00 95.44 185 GLU A O 1
ATOM 1401 N N . ASP A 1 186 ? -2.141 -2.219 19.814 1.00 93.62 186 ASP A N 1
ATOM 1402 C CA . ASP A 1 186 ? -1.569 -2.513 18.487 1.00 93.62 186 ASP A CA 1
ATOM 1403 C C . ASP A 1 186 ? -1.616 -4.002 18.051 1.00 93.62 186 ASP A C 1
ATOM 1405 O O . ASP A 1 186 ? -0.635 -4.581 17.581 1.00 93.62 186 ASP A O 1
ATOM 1409 N N . SER A 1 187 ? -2.765 -4.653 18.238 1.00 94.19 187 SER A N 1
ATOM 1410 C CA . SER A 1 187 ? -2.947 -6.098 18.027 1.00 94.19 187 SER A CA 1
ATOM 1411 C C . SER A 1 187 ? -3.677 -6.400 16.707 1.00 94.19 187 SER A C 1
ATOM 1413 O O . SER A 1 187 ? -4.325 -5.512 16.164 1.00 94.19 187 SER A O 1
ATOM 1415 N N . PRO A 1 188 ? -3.633 -7.628 16.156 1.00 94.56 188 PRO A N 1
ATOM 1416 C CA . PRO A 1 188 ? -4.428 -7.982 14.975 1.00 94.56 188 PRO A CA 1
ATOM 1417 C C . PRO A 1 188 ? -5.941 -7.811 15.204 1.00 94.56 188 PRO A C 1
ATOM 1419 O O . PRO A 1 188 ? -6.466 -8.200 16.249 1.00 94.56 188 PRO A O 1
ATOM 1422 N N . ALA A 1 189 ? -6.658 -7.291 14.204 1.00 93.56 189 ALA A N 1
ATOM 1423 C CA . ALA A 1 189 ? -8.103 -7.040 14.253 1.00 93.56 189 ALA A CA 1
ATOM 1424 C C . ALA A 1 189 ? -8.974 -8.316 14.337 1.00 93.56 189 ALA A C 1
ATOM 1426 O O . ALA A 1 189 ? -10.191 -8.218 14.485 1.00 93.56 189 ALA A O 1
ATOM 1427 N N . ASP A 1 190 ? -8.375 -9.509 14.308 1.00 90.75 190 ASP A N 1
ATOM 1428 C CA . ASP A 1 190 ? -9.026 -10.816 14.492 1.00 90.75 190 ASP A CA 1
ATOM 1429 C C . ASP A 1 190 ? -9.920 -10.879 15.744 1.00 90.75 190 ASP A C 1
ATOM 1431 O O . ASP A 1 190 ? -10.968 -11.527 15.729 1.00 90.75 190 ASP A O 1
ATOM 1435 N N . VAL A 1 191 ? -9.556 -10.149 16.809 1.00 87.69 191 VAL A N 1
ATOM 1436 C CA . VAL A 1 191 ? -10.350 -10.025 18.050 1.00 87.69 191 VAL A CA 1
ATOM 1437 C C . VAL A 1 191 ? -11.756 -9.448 17.829 1.00 87.69 191 VAL A C 1
ATOM 1439 O O . VAL A 1 191 ? -12.634 -9.624 18.672 1.00 87.69 191 VAL A O 1
ATOM 1442 N N . LEU A 1 192 ? -11.993 -8.776 16.698 1.00 89.56 192 LEU A N 1
ATOM 1443 C CA . LEU A 1 192 ? -13.271 -8.156 16.352 1.00 89.56 192 LEU A CA 1
ATOM 1444 C C . LEU A 1 192 ? -14.267 -9.127 15.707 1.00 89.56 192 LEU A C 1
ATOM 1446 O O . LEU A 1 192 ? -15.468 -8.862 15.756 1.00 89.56 192 LEU A O 1
ATOM 1450 N N . ILE A 1 193 ? -13.811 -10.250 15.137 1.00 83.06 193 ILE A N 1
ATOM 1451 C CA . ILE A 1 193 ? -14.656 -11.190 14.374 1.00 83.06 193 ILE A CA 1
ATOM 1452 C C . ILE A 1 193 ? -15.828 -11.692 15.231 1.00 83.06 193 ILE A C 1
ATOM 1454 O O . ILE A 1 193 ? -16.986 -11.603 14.824 1.00 83.06 193 ILE A O 1
ATOM 1458 N N . ALA A 1 194 ? -15.540 -12.152 16.452 1.00 80.75 194 ALA A N 1
ATOM 1459 C CA . ALA A 1 194 ? -16.541 -12.715 17.359 1.00 80.75 194 ALA A CA 1
ATOM 1460 C C . ALA A 1 194 ? -17.546 -11.683 17.912 1.00 80.75 194 ALA A C 1
ATOM 1462 O O . ALA A 1 194 ? -18.643 -12.066 18.318 1.00 80.75 194 ALA A O 1
ATOM 1463 N N . THR A 1 195 ? -17.186 -10.394 17.931 1.00 85.31 195 THR A N 1
ATOM 1464 C CA . THR A 1 195 ? -17.965 -9.341 18.610 1.00 85.31 195 THR A CA 1
ATOM 1465 C C . THR A 1 195 ? -18.701 -8.417 17.638 1.00 85.31 195 THR A C 1
ATOM 1467 O O . THR A 1 195 ? -19.810 -7.980 17.940 1.00 85.31 195 THR A O 1
ATOM 1470 N N . LEU A 1 196 ? -18.125 -8.147 16.462 1.00 87.69 196 LEU A N 1
ATOM 1471 C CA . LEU A 1 196 ? -18.741 -7.327 15.411 1.00 87.69 196 LEU A CA 1
ATOM 1472 C C . LEU A 1 196 ? -19.470 -8.158 14.342 1.00 87.69 196 LEU A C 1
ATOM 1474 O O . LEU A 1 196 ? -20.258 -7.601 13.583 1.00 87.69 196 LEU A O 1
ATOM 1478 N N . GLY A 1 197 ? -19.210 -9.470 14.254 1.00 81.44 197 GLY A N 1
ATOM 1479 C CA . GLY A 1 197 ? -19.774 -10.335 13.209 1.00 81.44 197 GLY A CA 1
ATOM 1480 C C . GLY A 1 197 ? -19.195 -10.088 11.810 1.00 81.44 197 GLY A C 1
ATOM 1481 O O . GLY A 1 197 ? -19.824 -10.447 10.816 1.00 81.44 197 GLY A O 1
ATOM 1482 N N . VAL A 1 198 ? -18.019 -9.457 11.732 1.00 83.06 198 VAL A N 1
ATOM 1483 C CA . VAL A 1 198 ? -17.300 -9.173 10.480 1.00 83.06 198 VAL A CA 1
ATOM 1484 C C . VAL A 1 198 ? -16.687 -10.443 9.883 1.00 83.06 198 VAL A C 1
ATOM 1486 O O . VAL A 1 198 ? -16.314 -11.368 10.607 1.00 83.06 198 VAL A O 1
ATOM 1489 N N . SER A 1 199 ? -16.584 -10.502 8.555 1.00 84.44 199 SER A N 1
ATOM 1490 C CA . SER A 1 199 ? -15.971 -11.631 7.849 1.00 84.44 199 SER A CA 1
ATOM 1491 C C . SER A 1 199 ? -14.442 -11.600 7.939 1.00 84.44 199 SER A C 1
ATOM 1493 O O . SER A 1 199 ? -13.837 -10.574 8.254 1.00 84.44 199 SER A O 1
ATOM 1495 N N . GLN A 1 200 ? -13.791 -12.717 7.594 1.00 78.56 200 GLN A N 1
ATOM 1496 C CA . GLN A 1 200 ? -12.328 -12.764 7.526 1.00 78.56 200 GLN A CA 1
ATOM 1497 C C . GLN A 1 200 ? -11.764 -11.739 6.523 1.00 78.56 200 GLN A C 1
ATOM 1499 O O . GLN A 1 200 ? -10.740 -11.133 6.802 1.00 78.56 200 GLN A O 1
ATOM 1504 N N . SER A 1 201 ? -12.443 -11.487 5.401 1.00 84.75 201 SER A N 1
ATOM 1505 C CA . SER A 1 201 ? -12.011 -10.497 4.403 1.00 84.75 201 SER A CA 1
ATOM 1506 C C . SER A 1 201 ? -12.156 -9.041 4.863 1.00 84.75 201 SER A C 1
ATOM 1508 O O . SER A 1 201 ? -11.412 -8.186 4.393 1.00 84.75 201 SER A O 1
ATOM 1510 N N . ASP A 1 202 ? -13.069 -8.741 5.794 1.00 86.19 202 ASP A N 1
ATOM 1511 C CA . ASP A 1 202 ? -13.270 -7.370 6.293 1.00 86.19 202 ASP A CA 1
ATOM 1512 C C . ASP A 1 202 ? -12.126 -6.908 7.211 1.00 86.19 202 ASP A C 1
ATOM 1514 O O . ASP A 1 202 ? -11.930 -5.707 7.398 1.00 86.19 202 ASP A O 1
ATOM 1518 N N . ARG A 1 203 ? -11.358 -7.854 7.777 1.00 87.62 203 ARG A N 1
ATOM 1519 C CA . ARG A 1 203 ? -10.179 -7.588 8.621 1.00 87.62 203 ARG A CA 1
ATOM 1520 C C . ARG A 1 203 ? -8.918 -7.253 7.811 1.00 87.62 203 ARG A C 1
ATOM 1522 O O . ARG A 1 203 ? -7.934 -6.812 8.393 1.00 87.62 203 ARG A O 1
ATOM 1529 N N . GLU A 1 204 ? -8.907 -7.538 6.511 1.00 93.94 204 GLU A N 1
ATOM 1530 C CA . GLU A 1 204 ? -7.714 -7.500 5.659 1.00 93.94 204 GLU A CA 1
ATOM 1531 C C . GLU A 1 204 ? -7.702 -6.231 4.800 1.00 93.94 204 GLU A C 1
ATOM 1533 O O . GLU A 1 204 ? -8.717 -5.832 4.225 1.00 93.94 204 GLU A O 1
ATOM 1538 N N . ASP A 1 205 ? -6.549 -5.576 4.709 1.00 94.88 205 ASP A N 1
ATOM 1539 C CA . ASP A 1 205 ? -6.364 -4.372 3.905 1.00 94.88 205 ASP A CA 1
ATOM 1540 C C . ASP A 1 205 ? -6.195 -4.689 2.399 1.00 94.88 205 ASP A C 1
ATOM 1542 O O . ASP A 1 205 ? -6.260 -5.843 1.965 1.00 94.88 205 ASP A O 1
ATOM 1546 N N . ALA A 1 206 ? -6.012 -3.668 1.557 1.00 94.12 206 ALA A N 1
ATOM 1547 C CA . ALA A 1 206 ? -5.877 -3.859 0.109 1.00 94.12 206 ALA A CA 1
ATOM 1548 C C . ALA A 1 206 ? -4.524 -4.455 -0.333 1.00 94.12 206 ALA A C 1
ATOM 1550 O O . ALA A 1 206 ? -4.384 -4.801 -1.512 1.00 94.12 206 ALA A O 1
ATOM 1551 N N . TYR A 1 207 ? -3.563 -4.589 0.590 1.00 92.00 207 TYR A N 1
ATOM 1552 C CA . TYR A 1 207 ? -2.302 -5.317 0.416 1.00 92.00 207 TYR A CA 1
ATOM 1553 C C . TYR A 1 207 ? -2.419 -6.789 0.861 1.00 92.00 207 TYR A C 1
ATOM 1555 O O . TYR A 1 207 ? -1.489 -7.564 0.654 1.00 92.00 207 TYR A O 1
ATOM 1563 N N . GLY A 1 208 ? -3.558 -7.194 1.439 1.00 90.25 208 GLY A N 1
ATOM 1564 C CA . GLY A 1 208 ? -3.782 -8.541 1.974 1.00 90.25 208 GLY A CA 1
ATOM 1565 C C . GLY A 1 208 ? -3.224 -8.744 3.386 1.00 90.25 208 GLY A C 1
ATOM 1566 O O . GLY A 1 208 ? -3.085 -9.883 3.831 1.00 90.25 208 GLY A O 1
ATOM 1567 N N . VAL A 1 209 ? -2.894 -7.661 4.096 1.00 91.56 209 VAL A N 1
ATOM 1568 C CA . VAL A 1 209 ? -2.379 -7.709 5.468 1.00 91.56 209 VAL A CA 1
ATOM 1569 C C . VAL A 1 209 ? -3.536 -7.541 6.453 1.00 91.56 209 VAL A C 1
ATOM 1571 O O . VAL A 1 209 ? -4.434 -6.723 6.256 1.00 91.56 209 VAL A O 1
ATOM 1574 N N . VAL A 1 210 ? -3.526 -8.318 7.538 1.00 94.12 210 VAL A N 1
ATOM 1575 C CA . VAL A 1 210 ? -4.495 -8.172 8.634 1.00 94.12 210 VAL A CA 1
ATOM 1576 C C . VAL A 1 210 ? -4.318 -6.803 9.290 1.00 94.12 210 VAL A C 1
ATOM 1578 O O . VAL A 1 210 ? -3.244 -6.482 9.803 1.00 94.12 210 VAL A O 1
ATOM 1581 N N . MET A 1 211 ? -5.386 -6.006 9.286 1.00 96.50 211 MET A N 1
ATOM 1582 C CA . MET A 1 211 ? -5.427 -4.701 9.933 1.00 96.50 211 MET A CA 1
ATOM 1583 C C . MET A 1 211 ? -5.198 -4.826 11.442 1.00 96.50 211 MET A C 1
ATOM 1585 O O . MET A 1 211 ? -5.476 -5.848 12.073 1.00 96.50 211 MET A O 1
ATOM 1589 N N . ARG A 1 212 ? -4.673 -3.756 12.024 1.00 96.62 212 ARG A N 1
ATOM 1590 C CA . ARG A 1 212 ? -4.332 -3.630 13.439 1.00 96.62 212 ARG A CA 1
ATOM 1591 C C . ARG A 1 212 ? -5.476 -2.937 14.173 1.00 96.62 212 ARG A C 1
ATOM 1593 O O . ARG A 1 212 ? -6.207 -2.141 13.588 1.00 96.62 212 ARG A O 1
ATOM 1600 N N . PHE A 1 213 ? -5.636 -3.231 15.450 1.00 96.69 213 PHE A N 1
ATOM 1601 C CA . PHE A 1 213 ? -6.671 -2.701 16.321 1.00 96.69 213 PHE A CA 1
ATOM 1602 C C . PHE A 1 213 ? -6.054 -2.311 17.664 1.00 96.69 213 PHE A C 1
ATOM 1604 O O . PHE A 1 213 ? -5.175 -2.993 18.194 1.00 96.69 213 PHE A O 1
ATOM 1611 N N . ASP A 1 214 ? -6.502 -1.176 18.186 1.00 97.19 214 ASP A N 1
ATOM 1612 C CA . ASP A 1 214 ? -6.074 -0.638 19.470 1.00 97.19 214 ASP A CA 1
ATOM 1613 C C . ASP A 1 214 ? -7.258 0.065 20.136 1.00 97.19 214 ASP A C 1
ATOM 1615 O O . ASP A 1 214 ? -7.856 0.991 19.579 1.00 97.19 214 ASP A O 1
ATOM 1619 N N . ASN A 1 215 ? -7.598 -0.405 21.329 1.00 96.31 215 ASN A N 1
ATOM 1620 C CA . ASN A 1 215 ? -8.651 0.124 22.190 1.00 96.31 215 ASN A CA 1
ATOM 1621 C C . ASN A 1 215 ? -8.150 0.393 23.615 1.00 96.31 215 ASN A C 1
ATOM 1623 O O . ASN A 1 215 ? -8.966 0.734 24.468 1.00 96.31 215 ASN A O 1
ATOM 1627 N N . PHE A 1 216 ? -6.847 0.246 23.887 1.00 96.19 216 PHE A N 1
ATOM 1628 C CA . PHE A 1 216 ? -6.315 0.335 25.248 1.00 96.19 216 PHE A CA 1
ATOM 1629 C C . PHE A 1 216 ? -5.048 1.189 25.418 1.00 96.19 216 PHE A C 1
ATOM 1631 O O . PHE A 1 216 ? -4.759 1.599 26.542 1.00 96.19 216 PHE A O 1
ATOM 1638 N N . SER A 1 217 ? -4.312 1.514 24.347 1.00 95.00 217 SER A N 1
ATOM 1639 C CA . SER A 1 217 ? -3.075 2.297 24.482 1.00 95.00 217 SER A CA 1
ATOM 1640 C C . SER A 1 217 ? -3.329 3.765 24.852 1.00 95.00 217 SER A C 1
ATOM 1642 O O . SER A 1 217 ? -4.429 4.301 24.713 1.00 95.00 217 SER A O 1
ATOM 1644 N N . SER A 1 218 ? -2.266 4.481 25.227 1.00 94.00 218 SER A N 1
ATOM 1645 C CA . SER A 1 218 ? -2.289 5.928 25.501 1.00 94.00 218 SER A CA 1
ATOM 1646 C C . SER A 1 218 ? -2.699 6.819 24.313 1.00 94.00 218 SER A C 1
ATOM 1648 O O . SER A 1 218 ? -2.830 8.031 24.479 1.00 94.00 218 SER A O 1
ATOM 1650 N N . ASN A 1 219 ? -2.903 6.245 23.123 1.00 93.12 219 ASN A N 1
ATOM 1651 C CA . ASN A 1 219 ? -3.344 6.946 21.916 1.00 93.12 219 ASN A CA 1
ATOM 1652 C C . ASN A 1 219 ? -4.875 6.963 21.749 1.00 93.12 219 ASN A C 1
ATOM 1654 O O . ASN A 1 219 ? -5.372 7.541 20.783 1.00 93.12 219 ASN A O 1
ATOM 1658 N N . VAL A 1 220 ? -5.621 6.305 22.642 1.00 95.06 220 VAL A N 1
ATOM 1659 C CA . VAL A 1 220 ? -7.085 6.221 22.597 1.00 95.06 220 VAL A CA 1
ATOM 1660 C C . VAL A 1 220 ? -7.703 6.598 23.943 1.00 95.06 220 VAL A C 1
ATOM 1662 O O . VAL A 1 220 ? -7.136 6.361 25.007 1.00 95.06 220 VAL A O 1
ATOM 1665 N N . SER A 1 221 ? -8.885 7.213 23.905 1.00 92.31 221 SER A N 1
ATOM 1666 C CA . SER A 1 221 ? -9.597 7.637 25.109 1.00 92.31 221 SER A CA 1
ATOM 1667 C C . SER A 1 221 ? -10.385 6.469 25.705 1.00 92.31 221 SER A C 1
ATOM 1669 O O . SER A 1 221 ? -11.461 6.106 25.221 1.00 92.31 221 SER A O 1
ATOM 1671 N N . THR A 1 222 ? -9.822 5.850 26.743 1.00 90.62 222 THR A N 1
ATOM 1672 C CA . THR A 1 222 ? -10.388 4.662 27.401 1.00 90.62 222 THR A CA 1
ATOM 1673 C C . THR A 1 222 ? -11.310 5.008 28.567 1.00 90.62 222 THR A C 1
ATOM 1675 O O . THR A 1 222 ? -12.359 4.383 28.719 1.00 90.62 222 THR A O 1
ATOM 1678 N N . SER A 1 223 ? -10.936 6.006 29.370 1.00 86.69 223 SER A N 1
ATOM 1679 C CA . SER A 1 223 ? -11.537 6.318 30.674 1.00 86.69 223 SER A CA 1
ATOM 1680 C C . SER A 1 223 ? -12.496 7.510 30.671 1.00 86.69 223 SER A C 1
ATOM 1682 O O . SER A 1 223 ? -13.352 7.593 31.550 1.00 86.69 223 SER A O 1
ATOM 1684 N N . THR A 1 224 ? -12.404 8.409 29.686 1.00 85.88 224 THR A N 1
ATOM 1685 C CA . THR A 1 224 ? -13.230 9.626 29.596 1.00 85.88 224 THR A CA 1
ATOM 1686 C C . THR A 1 224 ? -13.927 9.762 28.238 1.00 85.88 224 THR A C 1
ATOM 1688 O O . THR A 1 224 ? -13.278 9.560 27.212 1.00 85.88 224 THR A O 1
ATOM 1691 N N . PRO A 1 225 ? -15.207 10.171 28.192 1.00 87.69 225 PRO A N 1
ATOM 1692 C CA . PRO A 1 225 ? -15.875 10.557 26.949 1.00 87.69 225 PRO A CA 1
ATOM 1693 C C . PRO A 1 225 ? -15.190 11.767 26.267 1.00 87.69 225 PRO A C 1
ATOM 1695 O O . PRO A 1 225 ? -14.736 12.669 26.977 1.00 87.69 225 PRO A O 1
ATOM 1698 N N . PRO A 1 226 ? -15.149 11.851 24.921 1.00 91.25 226 PRO A N 1
ATOM 1699 C CA . PRO A 1 226 ? -15.557 10.815 23.974 1.00 91.25 226 PRO A CA 1
ATOM 1700 C C . PRO A 1 226 ? -14.633 9.602 24.065 1.00 91.25 226 PRO A C 1
ATOM 1702 O O . PRO A 1 226 ? -13.412 9.747 24.077 1.00 91.25 226 PRO A O 1
ATOM 1705 N N . TYR A 1 227 ? -15.208 8.403 24.104 1.00 93.94 227 TYR A N 1
ATOM 1706 C CA . TYR A 1 227 ? -14.407 7.184 24.061 1.00 93.94 227 TYR A CA 1
ATOM 1707 C C . TYR A 1 227 ? -13.924 6.925 22.638 1.00 93.94 227 TYR A C 1
ATOM 1709 O O . TYR A 1 227 ? -14.579 7.324 21.670 1.00 93.94 227 TYR A O 1
ATOM 1717 N N . SER A 1 228 ? -12.806 6.218 22.489 1.00 96.25 228 SER A N 1
ATOM 1718 C CA . SER A 1 228 ? -12.329 5.829 21.164 1.00 96.25 228 SER A CA 1
ATOM 1719 C C . SER A 1 228 ? -11.617 4.486 21.131 1.00 96.25 228 SER A C 1
ATOM 1721 O O . SER A 1 228 ? -11.046 4.044 22.123 1.00 96.25 228 SER A O 1
ATOM 1723 N N . ALA A 1 229 ? -11.570 3.919 19.934 1.00 97.12 229 ALA A N 1
ATOM 1724 C CA . ALA A 1 229 ? -10.635 2.881 19.516 1.00 97.12 229 ALA A CA 1
ATOM 1725 C C . ALA A 1 229 ? -10.120 3.240 18.112 1.00 97.12 229 ALA A C 1
ATOM 1727 O O . ALA A 1 229 ? -10.617 4.186 17.497 1.00 97.12 229 ALA A O 1
ATOM 1728 N N . ARG A 1 230 ? -9.137 2.521 17.574 1.00 97.50 230 ARG A N 1
ATOM 1729 C CA . ARG 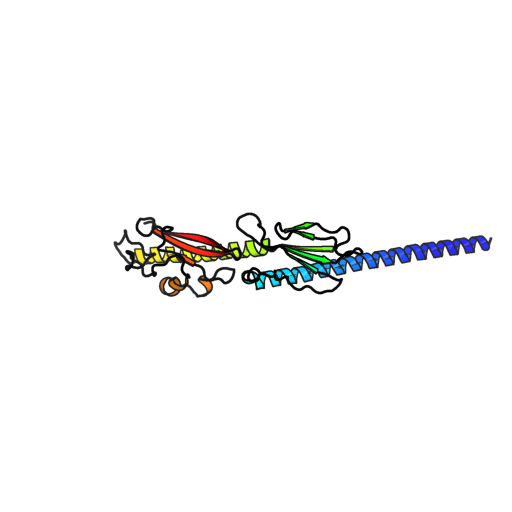A 1 230 ? -8.608 2.784 16.228 1.00 97.50 230 ARG A CA 1
ATOM 1730 C C . ARG A 1 230 ? -8.284 1.506 15.461 1.00 97.50 230 ARG A C 1
ATOM 1732 O O . ARG A 1 230 ? -7.862 0.510 16.043 1.00 97.50 230 ARG A O 1
ATOM 1739 N N . ILE A 1 231 ? -8.478 1.575 14.147 1.00 97.75 231 ILE A N 1
ATOM 1740 C CA . ILE A 1 231 ? -8.102 0.557 13.163 1.00 97.75 231 ILE A CA 1
ATOM 1741 C C . ILE A 1 231 ? -6.908 1.087 12.374 1.00 97.75 231 ILE A C 1
ATOM 1743 O O . ILE A 1 231 ? -6.943 2.218 11.891 1.00 97.75 231 ILE A O 1
ATOM 1747 N N . GLY A 1 232 ? -5.853 0.292 12.251 1.00 97.12 232 GLY A N 1
ATOM 1748 C CA . GLY A 1 232 ? -4.642 0.626 11.511 1.00 97.12 232 GLY A CA 1
ATOM 1749 C C . GLY A 1 232 ? -4.426 -0.313 10.331 1.00 97.12 232 GLY A C 1
ATOM 1750 O O . GLY A 1 232 ? -4.727 -1.498 10.427 1.00 97.12 232 GLY A O 1
ATOM 1751 N N . PHE A 1 233 ? -3.853 0.181 9.239 1.00 96.25 233 PHE A N 1
ATOM 1752 C CA . PHE A 1 233 ? -3.272 -0.673 8.198 1.00 96.25 233 PHE A CA 1
ATOM 1753 C C . PHE A 1 233 ? -1.796 -0.318 8.017 1.00 96.25 233 PHE A C 1
ATOM 1755 O O . PHE A 1 233 ? -1.421 0.846 8.170 1.00 96.25 233 PHE A O 1
ATOM 1762 N N . SER A 1 234 ? -0.952 -1.310 7.740 1.00 92.44 234 SER A N 1
ATOM 1763 C CA . SER A 1 234 ? 0.497 -1.122 7.617 1.00 92.44 234 SER A CA 1
ATOM 1764 C C . SER A 1 234 ? 0.890 -1.109 6.147 1.00 92.44 234 SER A C 1
ATOM 1766 O O . SER A 1 234 ? 0.640 -2.065 5.421 1.00 92.44 234 SER A O 1
ATOM 1768 N N . THR A 1 235 ? 1.493 -0.013 5.695 1.00 92.25 235 THR A N 1
ATOM 1769 C CA . THR A 1 235 ? 1.951 0.121 4.311 1.00 92.25 235 THR A CA 1
ATOM 1770 C C . THR A 1 235 ? 3.195 -0.740 4.056 1.00 92.25 235 THR A C 1
ATOM 1772 O O . THR A 1 235 ? 3.969 -0.974 4.989 1.00 92.25 235 THR A O 1
ATOM 1775 N N . PRO A 1 236 ? 3.460 -1.154 2.801 1.00 89.81 236 PRO A N 1
ATOM 1776 C CA . PRO A 1 236 ? 4.705 -1.841 2.446 1.00 89.81 236 PRO A CA 1
ATOM 1777 C C . PRO A 1 236 ? 5.979 -1.068 2.839 1.00 89.81 236 PRO A C 1
ATOM 1779 O O . PRO A 1 236 ? 6.974 -1.669 3.224 1.00 89.81 236 PRO A O 1
ATOM 1782 N N . TRP A 1 237 ? 5.927 0.271 2.852 1.00 88.38 237 TRP A N 1
ATOM 1783 C CA . TRP A 1 237 ? 7.001 1.150 3.346 1.00 88.38 237 TRP A CA 1
ATOM 1784 C C . TRP A 1 237 ? 7.001 1.350 4.880 1.00 88.38 237 TRP A C 1
ATOM 1786 O O . TRP A 1 237 ? 7.466 2.372 5.386 1.00 88.38 237 TRP A O 1
ATOM 1796 N N . GLY A 1 238 ? 6.455 0.396 5.641 1.00 88.06 238 GLY A N 1
ATOM 1797 C CA . GLY A 1 238 ? 6.593 0.308 7.100 1.00 88.06 238 GLY A CA 1
ATOM 1798 C C . GLY A 1 238 ? 5.820 1.346 7.922 1.00 88.06 238 GLY A C 1
ATOM 1799 O O . GLY A 1 238 ? 6.093 1.500 9.112 1.00 88.06 238 GLY A O 1
ATOM 1800 N N . THR A 1 239 ? 4.864 2.070 7.332 1.00 89.94 239 THR A N 1
ATOM 1801 C CA . THR A 1 239 ? 4.069 3.093 8.035 1.00 89.94 239 THR A CA 1
ATOM 1802 C C . THR A 1 239 ? 2.688 2.548 8.396 1.00 89.94 239 THR A C 1
ATOM 1804 O O . THR A 1 239 ? 1.929 2.164 7.511 1.00 89.94 239 THR A O 1
ATOM 1807 N N . THR A 1 240 ? 2.313 2.550 9.679 1.00 93.81 240 THR A N 1
ATOM 1808 C CA . THR A 1 240 ? 0.939 2.200 10.090 1.00 93.81 240 THR A CA 1
ATOM 1809 C C . THR A 1 240 ? 0.046 3.439 10.102 1.00 93.81 240 THR A C 1
ATOM 1811 O O . THR A 1 240 ? 0.243 4.349 10.908 1.00 93.81 240 THR A O 1
ATOM 1814 N N . VAL A 1 241 ? -0.955 3.461 9.221 1.00 95.50 241 VAL A N 1
ATOM 1815 C CA . VAL A 1 241 ? -1.935 4.546 9.083 1.00 95.50 241 VAL A CA 1
ATOM 1816 C C . VAL A 1 241 ? -3.181 4.211 9.893 1.00 95.50 241 VAL A C 1
ATOM 1818 O O . VAL A 1 241 ? -3.839 3.203 9.640 1.00 95.50 241 VAL A O 1
ATOM 1821 N N . TRP A 1 242 ? -3.515 5.066 10.862 1.00 96.81 242 TRP A N 1
ATOM 1822 C CA . TRP A 1 242 ? -4.608 4.851 11.812 1.00 96.81 242 TRP A CA 1
ATOM 1823 C C . TRP A 1 242 ? -5.874 5.635 11.449 1.00 96.81 242 TRP A C 1
ATOM 1825 O O . TRP A 1 242 ? -5.821 6.827 11.159 1.00 96.81 242 TRP A O 1
ATOM 1835 N N . THR A 1 243 ? -7.026 4.973 11.549 1.00 96.81 243 THR A N 1
ATOM 1836 C CA . THR A 1 243 ? -8.372 5.558 11.465 1.00 96.81 243 THR A CA 1
ATOM 1837 C C . THR A 1 243 ? -9.070 5.356 12.810 1.00 96.81 243 THR A C 1
ATOM 1839 O O . THR A 1 243 ? -9.119 4.237 13.317 1.00 96.81 243 THR A O 1
ATOM 1842 N N . GLN A 1 244 ? -9.589 6.424 13.413 1.00 97.12 244 GLN A N 1
ATOM 1843 C CA . GLN A 1 244 ? -10.161 6.397 14.764 1.00 97.12 244 GLN A CA 1
ATOM 1844 C C . GLN A 1 244 ? -11.691 6.264 14.724 1.00 97.12 244 GLN A C 1
ATOM 1846 O O . GLN A 1 244 ? -12.355 6.991 13.989 1.00 97.12 244 GLN A O 1
ATOM 1851 N N . ALA A 1 245 ? -12.232 5.352 15.531 1.00 95.62 245 ALA A N 1
ATOM 1852 C CA . ALA A 1 245 ? -13.644 5.281 15.897 1.00 95.62 245 ALA A CA 1
ATOM 1853 C C . ALA A 1 245 ? -13.889 6.124 17.149 1.00 95.62 245 ALA A C 1
ATOM 1855 O O . ALA A 1 245 ? -13.083 6.087 18.083 1.00 95.62 245 ALA A O 1
ATOM 1856 N N . THR A 1 246 ? -15.006 6.849 17.196 1.00 94.81 246 THR A N 1
ATOM 1857 C CA . THR A 1 246 ? -15.333 7.738 18.320 1.00 94.81 246 THR A CA 1
ATOM 1858 C C . THR A 1 246 ? -16.769 7.563 18.790 1.00 94.81 246 THR A C 1
ATOM 1860 O O . THR A 1 246 ? -17.689 7.406 17.992 1.00 94.81 246 THR A O 1
ATOM 1863 N N . ALA A 1 247 ? -16.969 7.603 20.106 1.00 87.94 247 ALA A N 1
ATOM 1864 C CA . ALA A 1 247 ? -18.284 7.520 20.721 1.00 87.94 247 ALA A CA 1
ATOM 1865 C C . ALA A 1 247 ? -18.519 8.692 21.681 1.00 87.94 247 ALA A C 1
ATOM 1867 O O . ALA A 1 247 ? -17.830 8.843 22.693 1.00 87.94 247 ALA A O 1
ATOM 1868 N N . THR A 1 248 ? -19.525 9.500 21.351 1.00 77.94 248 THR A N 1
ATOM 1869 C CA . THR A 1 248 ? -20.176 10.473 22.234 1.00 77.94 248 THR A CA 1
ATOM 1870 C C . THR A 1 248 ? -21.565 9.968 22.616 1.00 77.94 248 THR A C 1
ATOM 1872 O O . THR A 1 248 ? -22.125 9.105 21.932 1.00 77.94 248 THR A O 1
ATOM 1875 N N . PHE A 1 249 ? -22.119 10.541 23.680 1.00 68.25 249 PHE A N 1
ATOM 1876 C CA . PHE A 1 249 ? -23.531 10.411 24.048 1.00 68.25 249 PHE A CA 1
ATOM 1877 C C . PHE A 1 249 ? -24.380 11.484 23.344 1.00 68.25 249 PHE A C 1
ATOM 1879 O O . PHE A 1 249 ? -23.780 12.495 22.904 1.00 68.25 249 PHE A O 1
#

Foldseek 3Di:
DVVVVVVVVVVVVVVVVVVVVVVVVVVVVVVVVVVVVVQQVVQLVVQLVVCLVQQQPQPVDPDRDDDDGDCVLPKDKDKADWADLPDPWTDMKIKIKRAFPVGAPWDQDRHHRDIDHDPRMDIDMHDCSVVRVVQVVQQVVLQVVVLVLLQVLQVVVVVVVVPDQQAAQSDDVVQVHDHDQHADDFAFPPSCCVRSVDDPVSQAGSSRH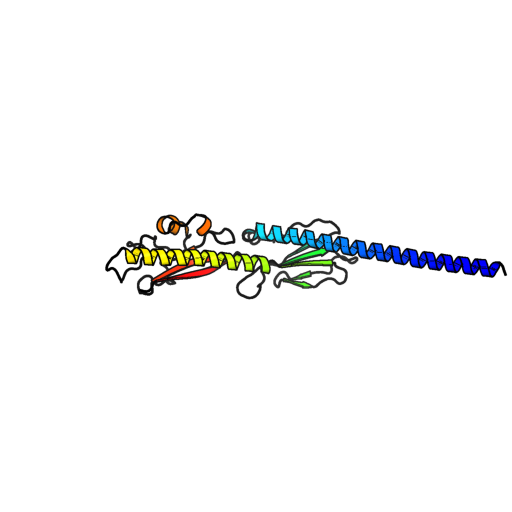GKTKHQHDPVFANRDPQGKIWIWDAGSVGDIDIDMRTDDD

Organism: NCBI:txid2884831

Secondary structure (DSSP, 8-state):
-HHHHHHHHHHHHHHHHHHHHHHHHHHHHHHHHHHHHHHHHHHHHHHHHHHHHHTTTTTSSSS--PPP---GGG-EEEE-S-EE-STT-EE-EEEEEE-BTTB---EE-TTT--EE--TT-EEEEEETHHHHHHHHHHHHHHHHHHHHHHHHHHHHHHTTSTT--S--TTSBGGGT-SBSSPP-SSEEGGGGHHHH---GGGGB-TTSPBPEEESSSTTS-SSSSSEEEEEEEE-TTS-EEEEEEEE--

Radius of gyration: 31.0 Å; chains: 1; bounding box: 58×26×114 Å